Protein AF-A0AAE1DDC5-F1 (afdb_monomer_lite)

Foldseek 3Di:
DPAAAEDADEDAEDAEDEDEDAEYAEYHYEYAEYAEYEYEYEDYAEYEDHYAEYAEYEYAYADYAEYDEEYAEYAEYHYHYAEYAEYHDEYADYAYYEYEYAEYAEEDAEYAEYAEDAYEYEEYEEYDHHYAYYEEYHDEYEDYAEYDDAYEDYAEYDDEYEEYAEYDHHYEDYAEYDAEYEDYEEYDDAYEDYEEYDHAYEEYAEYDHAYEDYEEYADAYEEYAEYADAYEDYEEYADHYEYYEEYDDHYAEYEYYDDHYAYYNYYHDDYNYYNYYHDDYPDDPDDDD

Sequence (289 aa):
MLDLHTIYLRMSVLHTLYLTMLDLHTIYLRMSVLHTLYLTMLDLHTIYLRMSVLHTLYLTMLDLHTIYLRMSVLHTLYLTILDLHTLYLTMLLLHTLYLTMLDLDTLYLSMLDLHTLNLMLLDLHTIYLTMLELHTLYLTMLDLDTLYLTMLDLHTLYLAMLDLHTLYLTMLDLHTLYLTMLELHTLYLTMLELHTLYLTMLDLHTLYLTMLELHTLYLTMLDLHTLYLTMLDLHTLYLTMLDLHTLYLTMLDLHTLYLTMLDLHTLYLTMLDLHTLYLTMPDIHTPYA

Radius of gyration: 23.1 Å; chains: 1; bounding box: 55×42×69 Å

pLDDT: mean 94.12, std 10.1, range [33.41, 98.81]

Structure (mmCIF, N/CA/C/O backbone):
data_AF-A0AAE1DDC5-F1
#
_entry.id   AF-A0AAE1DDC5-F1
#
loop_
_atom_site.group_PDB
_atom_site.id
_atom_site.type_symbol
_atom_site.label_atom_id
_atom_site.label_alt_id
_atom_site.label_comp_id
_atom_site.label_asym_id
_atom_site.label_entity_id
_atom_site.label_seq_id
_atom_site.pdbx_PDB_ins_code
_atom_site.Cartn_x
_atom_site.Cartn_y
_atom_site.Cartn_z
_atom_site.occupancy
_atom_site.B_iso_or_equiv
_atom_site.auth_seq_id
_atom_site.auth_comp_id
_atom_site.auth_asym_id
_atom_site.auth_atom_id
_atom_site.pdbx_PDB_model_num
ATOM 1 N N . MET A 1 1 ? 11.265 26.262 -34.797 1.00 47.19 1 MET A N 1
ATOM 2 C CA . MET A 1 1 ? 11.670 25.071 -34.031 1.00 47.19 1 MET A CA 1
ATOM 3 C C . MET A 1 1 ? 11.215 23.867 -34.818 1.00 47.19 1 MET A C 1
ATOM 5 O O . MET A 1 1 ? 10.160 23.937 -35.432 1.00 47.19 1 MET A O 1
ATOM 9 N N . LEU A 1 2 ? 12.057 22.846 -34.941 1.00 44.16 2 LEU A N 1
ATOM 10 C CA . LEU A 1 2 ? 11.664 21.612 -35.610 1.00 44.16 2 LEU A CA 1
ATOM 11 C C . LEU A 1 2 ? 10.936 20.794 -34.542 1.00 44.16 2 LEU A C 1
ATOM 13 O O . LEU A 1 2 ? 11.593 20.143 -33.737 1.00 44.16 2 LEU A O 1
ATOM 17 N N . ASP A 1 3 ? 9.611 20.934 -34.476 1.00 56.16 3 ASP A N 1
ATOM 18 C CA . ASP A 1 3 ? 8.774 20.184 -33.539 1.00 56.16 3 ASP A CA 1
ATOM 19 C C . ASP A 1 3 ? 8.854 18.713 -33.938 1.00 56.16 3 ASP A C 1
ATOM 21 O O . ASP A 1 3 ? 8.180 18.246 -34.864 1.00 56.16 3 ASP A O 1
ATOM 25 N N . LEU A 1 4 ? 9.764 17.976 -33.302 1.00 61.62 4 LEU A N 1
ATOM 26 C CA . LEU A 1 4 ? 9.800 16.538 -33.464 1.00 61.62 4 LEU A CA 1
ATOM 27 C C . LEU A 1 4 ? 8.532 16.021 -32.790 1.00 61.62 4 LEU A C 1
ATOM 29 O O . LEU A 1 4 ? 8.402 16.063 -31.575 1.00 61.62 4 LEU A O 1
ATOM 33 N N . HIS A 1 5 ? 7.560 15.600 -33.590 1.00 82.69 5 HIS A N 1
ATOM 34 C CA . HIS A 1 5 ? 6.264 15.209 -33.049 1.00 82.69 5 HIS A CA 1
ATOM 35 C C . HIS A 1 5 ? 6.327 13.821 -32.398 1.00 82.69 5 HIS A C 1
ATOM 37 O O . HIS A 1 5 ? 5.658 13.545 -31.409 1.00 82.69 5 HIS A O 1
ATOM 43 N N . THR A 1 6 ? 7.153 12.909 -32.912 1.00 90.06 6 THR A N 1
ATOM 44 C CA . THR A 1 6 ? 7.164 11.526 -32.422 1.00 90.06 6 THR A CA 1
ATOM 45 C C . THR A 1 6 ? 8.528 10.873 -32.585 1.00 90.06 6 THR A C 1
ATOM 47 O O . THR A 1 6 ? 9.133 10.939 -33.655 1.00 90.06 6 THR A O 1
ATOM 50 N N . ILE A 1 7 ? 8.974 10.166 -31.547 1.00 91.44 7 ILE A N 1
ATOM 51 C CA . ILE A 1 7 ? 10.058 9.188 -31.626 1.00 91.44 7 ILE A CA 1
ATOM 52 C C . ILE A 1 7 ? 9.426 7.801 -31.683 1.00 91.44 7 ILE A C 1
ATOM 54 O O . ILE A 1 7 ? 8.802 7.355 -30.724 1.00 91.44 7 ILE A O 1
ATOM 58 N N . TYR A 1 8 ? 9.614 7.108 -32.804 1.00 92.88 8 TYR A N 1
ATOM 59 C CA . TYR A 1 8 ? 9.242 5.705 -32.958 1.00 92.88 8 TYR A CA 1
ATOM 60 C C . TYR A 1 8 ? 10.505 4.867 -33.143 1.00 92.88 8 TYR A C 1
ATOM 62 O O . TYR A 1 8 ? 11.180 4.982 -34.168 1.00 92.88 8 TYR A O 1
ATOM 70 N N . LEU A 1 9 ? 10.816 4.001 -32.177 1.00 92.44 9 LEU A N 1
ATOM 71 C CA . LEU A 1 9 ? 11.934 3.066 -32.284 1.00 92.44 9 LEU A CA 1
ATOM 72 C C . LEU A 1 9 ? 11.445 1.627 -32.161 1.00 92.44 9 LEU A C 1
ATOM 74 O O . LEU A 1 9 ? 10.816 1.238 -31.173 1.00 92.44 9 LEU A O 1
ATOM 78 N N . ARG A 1 10 ? 11.793 0.818 -33.163 1.00 94.19 10 ARG A N 1
ATOM 79 C CA . ARG A 1 10 ? 11.535 -0.619 -33.169 1.00 94.19 10 ARG A CA 1
ATOM 80 C C . ARG A 1 10 ? 12.772 -1.383 -33.613 1.00 94.19 10 ARG A C 1
ATOM 82 O O . ARG A 1 10 ? 13.077 -1.427 -34.799 1.00 94.19 10 ARG A O 1
ATOM 89 N N . MET A 1 11 ? 13.460 -2.002 -32.663 1.00 90.88 11 MET A N 1
ATOM 90 C CA . MET A 1 11 ? 14.677 -2.793 -32.884 1.00 90.88 11 MET A CA 1
ATOM 91 C C . MET A 1 11 ? 14.652 -4.024 -31.967 1.00 90.88 11 MET A C 1
ATOM 93 O O . MET A 1 11 ? 13.833 -4.103 -31.059 1.00 90.88 11 MET A O 1
ATOM 97 N N . SER A 1 12 ? 15.516 -5.017 -32.182 1.00 92.56 12 SER A N 1
ATOM 98 C CA . SER A 1 12 ? 15.557 -6.199 -31.308 1.00 92.56 12 SER A CA 1
ATOM 99 C C . SER A 1 12 ? 16.209 -5.877 -29.964 1.00 92.56 12 SER A C 1
ATOM 101 O O . SER A 1 12 ? 15.590 -6.061 -28.916 1.00 92.56 12 SER A O 1
ATOM 103 N N . VAL A 1 13 ? 17.443 -5.386 -29.997 1.00 92.44 13 VAL A N 1
ATOM 104 C CA . VAL A 1 13 ? 18.286 -5.181 -28.822 1.00 92.44 13 VAL A CA 1
ATOM 105 C C . VAL A 1 13 ? 18.921 -3.805 -28.906 1.00 92.44 13 VAL A C 1
ATOM 107 O O . VAL A 1 13 ? 19.410 -3.399 -29.960 1.00 92.44 13 VAL A O 1
ATOM 110 N N . LEU A 1 14 ? 18.940 -3.105 -27.781 1.00 93.38 14 LEU A N 1
ATOM 111 C CA . LEU A 1 14 ? 19.742 -1.909 -27.588 1.00 93.38 14 LEU A CA 1
ATOM 112 C C . LEU A 1 14 ? 20.344 -1.978 -26.194 1.00 93.38 14 LEU A C 1
ATOM 114 O O . LEU A 1 14 ? 19.675 -2.377 -25.248 1.00 93.38 14 LEU A O 1
ATOM 118 N N . HIS A 1 15 ? 21.613 -1.614 -26.053 1.00 93.69 15 HIS A N 1
ATOM 119 C CA . HIS A 1 15 ? 22.194 -1.584 -24.720 1.00 93.69 15 HIS A CA 1
ATOM 120 C C . HIS A 1 15 ? 21.618 -0.404 -23.940 1.00 93.69 15 HIS A C 1
ATOM 122 O O . HIS A 1 15 ? 20.989 -0.602 -22.905 1.00 93.69 15 HIS A O 1
ATOM 128 N N . THR A 1 16 ? 21.781 0.809 -24.457 1.00 95.56 16 THR A N 1
ATOM 129 C CA . THR A 1 16 ? 21.406 2.013 -23.724 1.00 95.56 16 THR A CA 1
ATOM 130 C C . THR A 1 16 ? 20.788 3.044 -24.650 1.00 95.56 16 THR A C 1
ATOM 132 O O . THR A 1 16 ? 21.249 3.223 -25.777 1.00 95.56 16 THR A O 1
ATOM 135 N N . LEU A 1 17 ? 19.762 3.732 -24.156 1.00 94.81 17 LEU A N 1
ATOM 136 C CA . LEU A 1 17 ? 19.158 4.892 -24.796 1.00 94.81 17 LEU A CA 1
ATOM 137 C C . LEU A 1 17 ? 19.126 6.053 -23.800 1.00 94.81 17 LEU A C 1
ATOM 139 O O . LEU A 1 17 ? 18.535 5.934 -22.730 1.00 94.81 17 LEU A O 1
ATOM 143 N N . TYR A 1 18 ? 19.752 7.162 -24.181 1.00 94.62 18 TYR A N 1
ATOM 144 C CA . TYR A 1 18 ? 19.648 8.446 -23.496 1.00 94.62 18 TYR A CA 1
ATOM 145 C C . TYR A 1 18 ? 18.923 9.411 -24.425 1.00 94.62 18 TYR A C 1
ATOM 147 O O . TYR A 1 18 ? 19.357 9.588 -25.566 1.00 94.62 18 TYR A O 1
ATOM 155 N N . LEU A 1 19 ? 17.842 10.030 -23.956 1.00 91.06 19 LEU A N 1
ATOM 156 C CA . LEU A 1 19 ? 17.192 11.127 -24.666 1.00 91.06 19 LEU A CA 1
ATOM 157 C C . LEU A 1 19 ? 17.004 12.305 -23.720 1.00 91.06 19 LEU A C 1
ATOM 159 O O . LEU A 1 19 ? 16.448 12.168 -22.632 1.00 91.06 19 LEU A O 1
ATOM 163 N N . THR A 1 20 ? 17.466 13.461 -24.180 1.00 90.75 20 THR A N 1
ATOM 164 C CA . THR A 1 20 ? 17.303 14.743 -23.505 1.00 90.75 20 THR A CA 1
ATOM 165 C C . THR A 1 20 ? 16.765 15.735 -24.526 1.00 90.75 20 THR A C 1
ATOM 167 O O . THR A 1 20 ? 17.483 16.089 -25.465 1.00 90.75 20 THR A O 1
ATOM 170 N N . MET A 1 21 ? 15.512 16.154 -24.398 1.00 83.38 21 MET A N 1
ATOM 171 C CA . MET A 1 21 ? 14.903 17.135 -25.301 1.00 83.38 21 MET A CA 1
ATOM 172 C C . MET A 1 21 ? 14.027 18.094 -24.500 1.00 83.38 21 MET A C 1
ATOM 174 O O . MET A 1 21 ? 13.665 17.800 -23.367 1.00 83.38 21 MET A O 1
ATOM 178 N N . LEU A 1 22 ? 13.701 19.242 -25.091 1.00 84.62 22 LEU A N 1
ATOM 179 C CA . LEU A 1 22 ? 12.792 20.204 -24.474 1.00 84.62 22 LEU A CA 1
ATOM 180 C C . LEU A 1 22 ? 11.358 19.659 -24.527 1.00 84.62 22 LEU A C 1
ATOM 182 O O . LEU A 1 22 ? 10.817 19.265 -23.499 1.00 84.62 22 LEU A O 1
ATOM 186 N N . ASP A 1 23 ? 10.844 19.514 -25.751 1.00 84.31 23 ASP A N 1
ATOM 187 C CA . ASP A 1 23 ? 9.458 19.149 -26.024 1.00 84.31 23 ASP A CA 1
ATOM 188 C C . ASP A 1 23 ? 9.405 18.008 -27.044 1.00 84.31 23 ASP A C 1
ATOM 190 O O . ASP A 1 23 ? 10.194 17.948 -27.999 1.00 84.31 23 ASP A O 1
ATOM 194 N N . LEU A 1 24 ? 8.455 17.098 -26.858 1.00 85.88 24 LEU A N 1
ATOM 195 C CA . LEU A 1 24 ? 8.132 16.024 -27.794 1.00 85.88 24 LEU A CA 1
ATOM 196 C C . LEU A 1 24 ? 6.683 15.615 -27.559 1.00 85.88 24 LEU A C 1
ATOM 198 O O . LEU A 1 24 ? 6.256 15.529 -26.424 1.00 85.88 24 LEU A O 1
ATOM 202 N N . HIS A 1 25 ? 5.908 15.296 -28.593 1.00 89.88 25 HIS A N 1
ATOM 203 C CA . HIS A 1 25 ? 4.538 14.847 -28.331 1.00 89.88 25 HIS A CA 1
ATOM 204 C C . HIS A 1 25 ? 4.491 13.370 -27.908 1.00 89.88 25 HIS A C 1
ATOM 206 O O . HIS A 1 25 ? 3.773 13.003 -26.982 1.00 89.88 25 HIS A O 1
ATOM 212 N N . THR A 1 26 ? 5.264 12.480 -28.537 1.00 94.00 26 THR A N 1
ATOM 213 C CA . THR A 1 26 ? 5.165 11.043 -28.222 1.00 94.00 26 THR A CA 1
ATOM 214 C C . THR A 1 26 ? 6.488 10.292 -28.320 1.00 94.00 26 THR A C 1
ATOM 216 O O . THR A 1 26 ? 7.238 10.439 -29.287 1.00 94.00 26 THR A O 1
ATOM 219 N N . ILE A 1 27 ? 6.725 9.393 -27.364 1.00 95.00 27 ILE A N 1
ATOM 220 C CA . ILE A 1 27 ? 7.749 8.347 -27.427 1.00 95.00 27 ILE A CA 1
ATOM 221 C C . ILE A 1 27 ? 7.057 6.990 -27.520 1.00 95.00 27 ILE A C 1
ATOM 223 O O . ILE A 1 27 ? 6.351 6.573 -26.606 1.00 95.00 27 ILE A O 1
ATOM 227 N N . TYR A 1 28 ? 7.314 6.264 -28.604 1.00 96.44 28 TYR A N 1
ATOM 228 C CA . TYR A 1 28 ? 6.931 4.868 -28.766 1.00 96.44 28 TYR A CA 1
ATOM 229 C C . TYR A 1 28 ? 8.186 4.017 -28.941 1.00 96.44 28 TYR A C 1
ATOM 231 O O . TYR A 1 28 ? 8.844 4.071 -29.985 1.00 96.44 28 TYR A O 1
ATOM 239 N N . LEU A 1 29 ? 8.505 3.187 -27.947 1.00 95.44 29 LEU A N 1
ATOM 240 C CA . LEU A 1 29 ? 9.604 2.230 -28.046 1.00 95.44 29 LEU A CA 1
ATOM 241 C C . LEU A 1 29 ? 9.063 0.803 -27.951 1.00 95.44 29 LEU A C 1
ATOM 243 O O . LEU A 1 29 ? 8.381 0.431 -26.991 1.00 95.44 29 LEU A O 1
ATOM 247 N N . ARG A 1 30 ? 9.420 -0.024 -28.936 1.00 96.31 30 ARG A N 1
ATOM 248 C CA . ARG A 1 30 ? 9.118 -1.456 -28.938 1.00 96.31 30 ARG A CA 1
ATOM 249 C C . ARG A 1 30 ? 10.355 -2.276 -29.269 1.00 96.31 30 ARG A C 1
ATOM 251 O O . ARG A 1 30 ? 10.764 -2.331 -30.426 1.00 96.31 30 ARG A O 1
ATOM 258 N N . MET A 1 31 ? 10.902 -2.968 -28.277 1.00 93.00 31 MET A N 1
ATOM 259 C CA . MET A 1 31 ? 12.121 -3.772 -28.421 1.00 93.00 31 MET A CA 1
ATOM 260 C C . MET A 1 31 ? 11.977 -5.107 -27.691 1.00 93.00 31 MET A C 1
ATOM 262 O O . MET A 1 31 ? 10.996 -5.328 -26.993 1.00 93.00 31 MET A O 1
ATOM 266 N N . SER A 1 32 ? 12.918 -6.033 -27.867 1.00 94.75 32 SER A N 1
ATOM 267 C CA . SER A 1 32 ? 12.947 -7.249 -27.039 1.00 94.75 32 SER A CA 1
ATOM 268 C C . SER A 1 32 ? 13.714 -7.002 -25.743 1.00 94.75 32 SER A C 1
ATOM 270 O O . SER A 1 32 ? 13.193 -7.264 -24.661 1.00 94.75 32 SER A O 1
ATOM 272 N N . VAL A 1 33 ? 14.910 -6.420 -25.854 1.00 94.69 33 VAL A N 1
ATOM 273 C CA . VAL A 1 33 ? 15.814 -6.177 -24.730 1.00 94.69 33 VAL A CA 1
ATOM 274 C C . VAL A 1 33 ? 16.351 -4.756 -24.808 1.00 94.69 33 VAL A C 1
ATOM 276 O O . VAL A 1 33 ? 16.878 -4.336 -25.842 1.00 94.69 3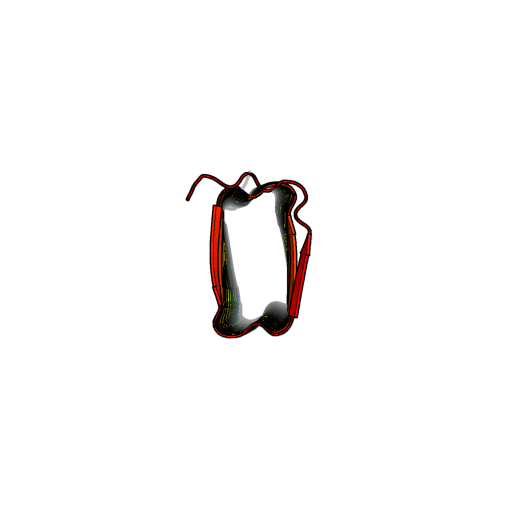3 VAL A O 1
ATOM 279 N N . LEU A 1 34 ? 16.247 -4.043 -23.694 1.00 94.88 34 LEU A N 1
ATOM 280 C CA . LEU A 1 34 ? 16.949 -2.794 -23.443 1.00 94.88 34 LEU A CA 1
ATOM 281 C C . LEU A 1 34 ? 17.645 -2.920 -22.089 1.00 94.88 34 LEU A C 1
ATOM 283 O O . LEU A 1 34 ? 17.021 -3.353 -21.132 1.00 94.88 34 LEU A O 1
ATOM 287 N N . HIS A 1 35 ? 18.932 -2.603 -21.971 1.00 93.62 35 HIS A N 1
ATOM 288 C CA . HIS A 1 35 ? 19.532 -2.625 -20.635 1.00 93.62 35 HIS A CA 1
ATOM 289 C C . HIS A 1 35 ? 19.102 -1.373 -19.875 1.00 93.62 35 HIS A C 1
ATOM 291 O O . HIS A 1 35 ? 18.487 -1.480 -18.819 1.00 93.62 35 HIS A O 1
ATOM 297 N N . THR A 1 36 ? 19.327 -0.190 -20.445 1.00 97.44 36 THR A N 1
ATOM 298 C CA . THR A 1 36 ? 19.048 1.054 -19.727 1.00 97.44 36 THR A CA 1
ATOM 299 C C . THR A 1 36 ? 18.376 2.105 -20.595 1.00 97.44 36 THR A C 1
ATOM 301 O O . THR A 1 36 ? 18.772 2.335 -21.739 1.00 97.44 36 THR A O 1
ATOM 304 N N . LEU A 1 37 ? 17.373 2.766 -20.026 1.00 96.94 37 LEU A N 1
ATOM 305 C CA . LEU A 1 37 ? 16.689 3.905 -20.617 1.00 96.94 37 LEU A CA 1
ATOM 306 C C . LEU A 1 37 ? 16.717 5.082 -19.644 1.00 96.94 37 LEU A C 1
ATOM 308 O O . LEU A 1 37 ? 16.239 4.962 -18.519 1.00 96.94 37 LEU A O 1
ATOM 312 N N . TYR A 1 38 ? 17.240 6.208 -20.113 1.00 97.31 38 TYR A N 1
ATOM 313 C CA . TYR A 1 38 ? 17.177 7.491 -19.425 1.00 97.31 38 TYR A CA 1
ATOM 314 C C . TYR A 1 38 ? 16.452 8.492 -20.317 1.00 97.31 38 TYR A C 1
ATOM 316 O O . TYR A 1 38 ? 16.897 8.741 -21.443 1.00 97.31 38 TYR A O 1
ATOM 324 N N . LEU A 1 39 ? 15.362 9.069 -19.815 1.00 94.88 39 LEU A N 1
ATOM 325 C CA . LEU A 1 39 ? 14.669 10.177 -20.467 1.00 94.88 39 LEU A CA 1
ATOM 326 C C . LEU A 1 39 ? 14.623 11.369 -19.516 1.00 94.88 39 LEU A C 1
ATOM 328 O O . LEU A 1 39 ? 14.161 11.234 -18.382 1.00 94.88 39 LEU A O 1
ATOM 332 N N . THR A 1 40 ? 15.076 12.525 -19.994 1.00 94.81 40 THR A N 1
ATOM 333 C CA . THR A 1 40 ? 14.924 13.792 -19.275 1.00 94.81 40 THR A CA 1
ATOM 334 C C . THR A 1 40 ? 14.299 14.831 -20.199 1.00 94.81 40 THR A C 1
ATOM 336 O O . THR A 1 40 ? 14.918 15.200 -21.201 1.00 94.81 40 THR A O 1
ATOM 339 N N . MET A 1 41 ? 13.087 15.295 -19.902 1.00 89.75 41 MET A N 1
ATOM 340 C CA . MET A 1 41 ? 12.372 16.235 -20.773 1.00 89.75 41 MET A CA 1
ATOM 341 C C . MET A 1 41 ? 11.577 17.259 -19.965 1.00 89.75 41 MET A C 1
ATOM 343 O O . MET A 1 41 ? 11.288 17.025 -18.794 1.00 89.75 41 MET A O 1
ATOM 347 N N . LEU A 1 42 ? 11.223 18.381 -20.595 1.00 90.44 42 LEU A N 1
ATOM 348 C CA . LEU A 1 42 ? 10.356 19.382 -19.978 1.00 90.44 42 LEU A CA 1
ATOM 349 C C . LEU A 1 42 ? 8.884 19.025 -20.203 1.00 90.44 42 LEU A C 1
ATOM 351 O O . LEU A 1 42 ? 8.169 18.845 -19.227 1.00 90.44 42 LEU A O 1
ATOM 355 N N . ASP A 1 43 ? 8.473 18.840 -21.456 1.00 90.44 43 ASP A N 1
ATOM 356 C CA . ASP A 1 43 ? 7.091 18.504 -21.815 1.00 90.44 43 ASP A CA 1
ATOM 357 C C . ASP A 1 43 ? 7.054 17.267 -22.725 1.00 90.44 43 ASP A C 1
ATOM 359 O O . ASP A 1 43 ? 7.796 17.150 -23.715 1.00 90.44 43 ASP A O 1
ATOM 363 N N . LEU A 1 44 ? 6.195 16.311 -22.372 1.00 89.88 44 LEU A N 1
ATOM 364 C CA . LEU A 1 44 ? 5.869 15.176 -23.216 1.00 89.88 44 LEU A CA 1
ATOM 365 C C . LEU A 1 44 ? 4.409 14.781 -23.065 1.00 89.88 44 LEU A C 1
ATOM 367 O O . LEU A 1 44 ? 3.932 14.552 -21.970 1.00 89.88 44 LEU A O 1
ATOM 371 N N . HIS A 1 45 ? 3.690 14.556 -24.160 1.00 92.12 45 HIS A N 1
ATOM 372 C CA . HIS A 1 45 ? 2.307 14.099 -24.013 1.00 92.12 45 HIS A CA 1
ATOM 373 C C . HIS A 1 45 ? 2.223 12.604 -23.671 1.00 92.12 45 HIS A C 1
ATOM 375 O O . HIS A 1 45 ? 1.438 12.191 -22.821 1.00 92.12 45 HIS A O 1
ATOM 381 N N . THR A 1 46 ? 3.005 11.737 -24.322 1.00 96.31 46 THR A N 1
ATOM 382 C CA . THR A 1 46 ? 2.850 10.288 -24.102 1.00 96.31 46 THR A CA 1
ATOM 383 C C . THR A 1 46 ? 4.145 9.496 -24.205 1.00 96.31 46 THR A C 1
ATOM 385 O O . THR A 1 46 ? 4.899 9.615 -25.173 1.00 96.31 46 THR A O 1
ATOM 388 N N . ILE A 1 47 ? 4.336 8.579 -23.255 1.00 96.94 47 ILE A N 1
ATOM 389 C CA . ILE A 1 47 ? 5.314 7.491 -23.323 1.00 96.94 47 ILE A CA 1
ATOM 390 C C . ILE A 1 47 ? 4.577 6.160 -23.466 1.00 96.94 47 ILE A C 1
ATOM 392 O O . ILE A 1 47 ? 3.784 5.778 -22.611 1.00 96.94 47 ILE A O 1
ATOM 396 N N . TYR A 1 48 ? 4.906 5.401 -24.507 1.00 97.94 48 TYR A N 1
ATOM 397 C CA . TYR A 1 48 ? 4.515 4.003 -24.655 1.00 97.94 48 TYR A CA 1
ATOM 398 C C . TYR A 1 48 ? 5.759 3.128 -24.791 1.00 97.94 48 TYR A C 1
ATOM 400 O O . TYR A 1 48 ? 6.447 3.161 -25.819 1.00 97.94 48 TYR A O 1
ATOM 408 N N . LEU A 1 49 ? 6.033 2.305 -23.777 1.00 97.25 49 LEU A N 1
ATOM 409 C CA . LEU A 1 49 ? 7.140 1.354 -23.799 1.00 97.25 49 LEU A CA 1
ATOM 410 C C . LEU A 1 49 ? 6.620 -0.079 -23.725 1.00 97.25 49 LEU A C 1
ATOM 412 O O . LEU A 1 49 ? 5.960 -0.477 -22.763 1.00 97.25 49 LEU A O 1
ATOM 416 N N . ARG A 1 50 ? 6.988 -0.882 -24.727 1.00 97.38 50 ARG A N 1
ATOM 417 C CA . ARG A 1 50 ? 6.712 -2.319 -24.742 1.00 97.38 50 ARG A CA 1
ATOM 418 C C . ARG A 1 50 ? 7.973 -3.122 -25.031 1.00 97.38 50 ARG A C 1
ATOM 420 O O . ARG A 1 50 ? 8.432 -3.150 -26.173 1.00 97.38 50 ARG A O 1
ATOM 427 N N . MET A 1 51 ? 8.477 -3.825 -24.024 1.00 93.75 51 MET A N 1
ATOM 428 C CA . MET A 1 51 ? 9.686 -4.654 -24.104 1.00 93.75 51 MET A CA 1
ATOM 429 C C . MET A 1 51 ? 9.458 -6.026 -23.474 1.00 93.75 51 MET A C 1
ATOM 431 O O . MET A 1 51 ? 8.479 -6.231 -22.766 1.00 93.75 51 MET A O 1
ATOM 435 N N . SER A 1 52 ? 10.347 -6.988 -23.714 1.00 95.50 52 SER A N 1
ATOM 436 C CA . SER A 1 52 ? 10.377 -8.205 -22.892 1.00 95.50 52 SER A CA 1
ATOM 437 C C . SER A 1 52 ? 11.189 -7.952 -21.627 1.00 95.50 52 SER A C 1
ATOM 439 O O . SER A 1 52 ? 10.694 -8.192 -20.530 1.00 95.50 52 SER A O 1
ATOM 441 N N . VAL A 1 53 ? 12.402 -7.418 -21.779 1.00 96.06 53 VAL A N 1
ATOM 442 C CA . VAL A 1 53 ? 13.325 -7.166 -20.669 1.00 96.06 53 VAL A CA 1
ATOM 443 C C . VAL A 1 53 ? 13.823 -5.729 -20.720 1.00 96.06 53 VAL A C 1
ATOM 445 O O . VAL A 1 53 ? 14.323 -5.275 -21.753 1.00 96.06 53 VAL A O 1
ATOM 448 N N . LEU A 1 54 ? 13.722 -5.045 -19.585 1.00 96.19 54 LEU A N 1
ATOM 449 C CA . LEU A 1 54 ? 14.413 -3.796 -19.307 1.00 96.19 54 LEU A CA 1
ATOM 450 C C . LEU A 1 54 ? 15.186 -3.954 -17.995 1.00 96.19 54 LEU A C 1
ATOM 452 O O . LEU A 1 54 ? 14.623 -4.441 -17.027 1.00 96.19 54 LEU A O 1
ATOM 456 N N . HIS A 1 55 ? 16.471 -3.607 -17.925 1.00 94.94 55 HIS A N 1
ATOM 457 C CA . HIS A 1 55 ? 17.139 -3.645 -16.619 1.00 94.94 55 HIS A CA 1
ATOM 458 C C . HIS A 1 55 ? 16.746 -2.408 -15.813 1.00 94.94 55 HIS A C 1
ATOM 460 O O . HIS A 1 55 ? 16.181 -2.534 -14.731 1.00 94.94 55 HIS A O 1
ATOM 466 N N . THR A 1 56 ? 16.960 -1.212 -16.360 1.00 98.06 56 THR A N 1
ATOM 467 C CA . THR A 1 56 ? 16.682 0.019 -15.619 1.00 98.06 56 THR A CA 1
ATOM 468 C C . THR A 1 56 ? 16.031 1.097 -16.473 1.00 98.06 56 THR A C 1
ATOM 470 O O . THR A 1 56 ? 16.447 1.350 -17.606 1.00 98.06 56 THR A O 1
ATOM 473 N N . LEU A 1 57 ? 15.030 1.757 -15.894 1.00 97.88 57 LEU A N 1
ATOM 474 C CA . LEU A 1 57 ? 14.354 2.922 -16.446 1.00 97.88 57 LEU A CA 1
ATOM 475 C C . LEU A 1 57 ? 14.439 4.087 -15.463 1.00 97.88 57 LEU A C 1
ATOM 477 O O . LEU A 1 57 ? 14.001 3.961 -14.322 1.00 97.88 57 LEU A O 1
ATOM 481 N N . TYR A 1 58 ? 14.956 5.212 -15.940 1.00 98.31 58 TYR A N 1
ATOM 482 C CA . TYR A 1 58 ? 14.923 6.495 -15.252 1.00 98.31 58 TYR A CA 1
ATOM 483 C C . TYR A 1 58 ? 14.168 7.505 -16.113 1.00 98.31 58 TYR A C 1
ATOM 485 O O . TYR A 1 58 ? 14.573 7.760 -17.252 1.00 98.31 58 TYR A O 1
ATOM 493 N N . LEU A 1 59 ? 13.099 8.087 -15.570 1.00 97.00 59 LEU A N 1
ATOM 494 C CA . LEU A 1 59 ? 12.405 9.222 -16.176 1.00 97.00 59 LEU A CA 1
ATOM 495 C C . LEU A 1 59 ? 12.451 10.413 -15.227 1.00 97.00 59 LEU A C 1
ATOM 497 O O . LEU A 1 59 ? 12.041 10.293 -14.073 1.00 97.00 59 LEU A O 1
ATOM 501 N N . THR A 1 60 ? 12.897 11.556 -15.738 1.00 97.06 60 THR A N 1
ATOM 502 C CA . THR A 1 60 ? 12.784 12.841 -15.048 1.00 97.06 60 THR A CA 1
ATOM 503 C C . THR A 1 60 ? 12.032 13.819 -15.945 1.00 97.06 60 THR A C 1
ATOM 505 O O . THR A 1 60 ? 12.538 14.169 -17.014 1.00 97.06 60 THR A O 1
ATOM 508 N N . MET A 1 61 ? 10.835 14.235 -15.548 1.00 93.50 61 MET A N 1
ATOM 509 C CA . MET A 1 61 ? 9.941 15.033 -16.396 1.00 93.50 61 MET A CA 1
ATOM 510 C C . MET A 1 61 ? 9.358 16.201 -15.601 1.00 93.50 61 MET A C 1
ATOM 512 O O . MET A 1 61 ? 9.199 16.081 -14.388 1.00 93.50 61 MET A O 1
ATOM 516 N N . LEU A 1 62 ? 9.049 17.318 -16.260 1.00 94.19 62 LEU A N 1
ATOM 517 C CA . LEU A 1 62 ? 8.233 18.359 -15.634 1.00 94.19 62 LEU A CA 1
ATOM 518 C C . LEU A 1 62 ? 6.757 18.031 -15.867 1.00 94.19 62 LEU A C 1
ATOM 520 O O . LEU A 1 62 ? 6.094 17.633 -14.922 1.00 94.19 62 LEU A O 1
ATOM 524 N N . ASP A 1 63 ? 6.294 18.050 -17.112 1.00 94.25 63 ASP A N 1
ATOM 525 C CA . ASP A 1 63 ? 4.911 17.711 -17.460 1.00 94.25 63 ASP A CA 1
ATOM 526 C C . ASP A 1 63 ? 4.871 16.440 -18.319 1.00 94.25 63 ASP A C 1
ATOM 528 O O . ASP A 1 63 ? 5.649 16.277 -19.274 1.00 94.25 63 ASP A O 1
ATOM 532 N N . LEU A 1 64 ? 3.989 15.508 -17.956 1.00 93.81 64 LEU A N 1
ATOM 533 C CA . LEU A 1 64 ? 3.674 14.350 -18.770 1.00 93.81 64 LEU A CA 1
ATOM 534 C C . LEU A 1 64 ? 2.202 13.968 -18.674 1.00 93.81 64 LEU A C 1
ATOM 536 O O . LEU A 1 64 ? 1.701 13.638 -17.613 1.00 93.81 64 LEU A O 1
ATOM 540 N N . HIS A 1 65 ? 1.496 13.863 -19.797 1.00 94.50 65 HIS A N 1
ATOM 541 C CA . HIS A 1 65 ? 0.092 13.449 -19.717 1.00 94.50 65 HIS A CA 1
ATOM 542 C C . HIS A 1 65 ? -0.067 11.944 -19.426 1.00 94.50 65 HIS A C 1
ATOM 544 O O . HIS A 1 65 ? -0.832 11.540 -18.546 1.00 94.50 65 HIS A O 1
ATOM 550 N N . THR A 1 66 ? 0.651 11.068 -20.138 1.00 97.88 66 THR A N 1
ATOM 551 C CA . THR A 1 66 ? 0.462 9.622 -19.936 1.00 97.88 66 THR A CA 1
ATOM 552 C C . THR A 1 66 ? 1.717 8.781 -20.105 1.00 97.88 66 THR A C 1
ATOM 554 O O . THR A 1 66 ? 2.468 8.911 -21.076 1.00 97.88 66 THR A O 1
ATOM 557 N N . ILE A 1 67 ? 1.869 7.796 -19.220 1.00 98.25 67 ILE A N 1
ATOM 558 C CA . ILE A 1 67 ? 2.818 6.693 -19.360 1.00 98.25 67 ILE A CA 1
ATOM 559 C C . ILE A 1 67 ? 2.069 5.360 -19.464 1.00 98.25 67 ILE A C 1
ATOM 561 O O . ILE A 1 67 ? 1.275 5.004 -18.596 1.00 98.25 67 ILE A O 1
ATOM 565 N N . TYR A 1 68 ? 2.434 4.564 -20.469 1.00 98.50 68 TYR A N 1
ATOM 566 C CA . TYR A 1 68 ? 2.089 3.150 -20.589 1.00 98.50 68 TYR A CA 1
ATOM 567 C C . TYR A 1 68 ? 3.358 2.294 -20.637 1.00 98.50 68 TYR A C 1
ATOM 569 O O . TYR A 1 68 ? 4.091 2.307 -21.633 1.00 98.50 68 TYR A O 1
ATOM 577 N N . LEU A 1 69 ? 3.597 1.501 -19.590 1.00 98.06 69 LEU A N 1
ATOM 578 C CA . LEU A 1 69 ? 4.701 0.544 -19.519 1.00 98.06 69 LEU A CA 1
ATOM 579 C C . LEU A 1 69 ? 4.168 -0.885 -19.502 1.00 98.06 69 LEU A C 1
ATOM 581 O O . LEU A 1 69 ? 3.424 -1.277 -18.605 1.00 98.06 69 LEU A O 1
ATOM 585 N N . ARG A 1 70 ? 4.599 -1.689 -20.477 1.00 98.12 70 ARG A N 1
ATOM 586 C CA . ARG A 1 70 ? 4.312 -3.124 -20.500 1.00 98.12 70 ARG A CA 1
ATOM 587 C C . ARG A 1 70 ? 5.565 -3.939 -20.771 1.00 98.12 70 ARG A C 1
ATOM 589 O O . ARG A 1 70 ? 6.026 -3.990 -21.915 1.00 98.12 70 ARG A O 1
ATOM 596 N N . MET A 1 71 ? 6.052 -4.636 -19.750 1.00 94.25 71 MET A N 1
ATOM 597 C CA . MET A 1 71 ? 7.260 -5.463 -19.815 1.00 94.25 71 MET A CA 1
ATOM 598 C C . MET A 1 71 ? 7.019 -6.850 -19.228 1.00 94.25 71 MET A C 1
ATOM 600 O O . MET A 1 71 ? 6.099 -7.047 -18.448 1.00 94.25 71 MET A O 1
ATOM 604 N N . SER A 1 72 ? 7.840 -7.836 -19.581 1.00 96.50 72 SER A N 1
ATOM 605 C CA . SER A 1 72 ? 7.863 -9.085 -18.811 1.00 96.50 72 SER A CA 1
ATOM 606 C C . SER A 1 72 ? 8.714 -8.906 -17.560 1.00 96.50 72 SER A C 1
ATOM 608 O O . SER A 1 72 ? 8.255 -9.207 -16.468 1.00 96.50 72 SER A O 1
ATOM 610 N N . VAL A 1 73 ? 9.922 -8.367 -17.711 1.00 97.31 73 VAL A N 1
ATOM 611 C CA . VAL A 1 73 ? 10.866 -8.184 -16.607 1.00 97.31 73 VAL A CA 1
ATOM 612 C C . VAL A 1 73 ? 11.392 -6.758 -16.616 1.00 97.31 73 VAL A C 1
ATOM 614 O O . VAL A 1 73 ? 11.886 -6.284 -17.644 1.00 97.31 73 VAL A O 1
ATOM 617 N N . LEU A 1 74 ? 11.318 -6.106 -15.461 1.00 97.31 74 LEU A N 1
ATOM 618 C CA . LEU A 1 74 ? 12.039 -4.878 -15.165 1.00 97.31 74 LEU A CA 1
ATOM 619 C C . LEU A 1 74 ? 12.821 -5.060 -13.863 1.00 97.31 74 LEU A C 1
ATOM 621 O O . LEU A 1 74 ? 12.264 -5.542 -12.890 1.00 97.31 74 LEU A O 1
ATOM 625 N N . HIS A 1 75 ? 14.108 -4.720 -13.811 1.00 96.38 75 HIS A N 1
ATOM 626 C CA . HIS A 1 75 ? 14.789 -4.745 -12.513 1.00 96.38 75 HIS A CA 1
ATOM 627 C C . HIS A 1 75 ? 14.411 -3.498 -11.715 1.00 96.38 75 HIS A C 1
ATOM 629 O O . HIS A 1 75 ? 13.875 -3.613 -10.619 1.00 96.38 75 HIS A O 1
ATOM 635 N N . THR A 1 76 ? 14.590 -2.308 -12.286 1.00 98.44 76 THR A N 1
ATOM 636 C CA . THR A 1 76 ? 14.379 -1.072 -11.531 1.00 98.44 76 THR A CA 1
ATOM 637 C C . THR A 1 76 ? 13.717 0.029 -12.343 1.00 98.44 76 THR A C 1
ATOM 639 O O . THR A 1 76 ? 14.118 0.316 -13.474 1.00 98.44 76 THR A O 1
ATOM 642 N N . LEU A 1 77 ? 12.738 0.685 -11.725 1.00 98.38 77 LEU A N 1
ATOM 643 C CA . LEU A 1 77 ? 12.036 1.844 -12.254 1.00 98.38 77 LEU A CA 1
ATOM 644 C C . LEU A 1 77 ? 12.133 3.021 -11.285 1.00 98.38 77 LEU A C 1
ATOM 646 O O . LEU A 1 77 ? 11.683 2.920 -10.146 1.00 98.38 77 LEU A O 1
ATOM 650 N N . TYR A 1 78 ? 12.668 4.135 -11.771 1.00 98.62 78 TYR A N 1
ATOM 651 C CA . TYR A 1 78 ? 12.669 5.420 -11.083 1.00 98.62 78 TYR A CA 1
ATOM 652 C C . TYR A 1 78 ? 11.931 6.451 -11.931 1.00 98.62 78 TYR A C 1
ATOM 654 O O . TYR A 1 78 ? 12.373 6.761 -13.042 1.00 98.62 78 TYR A O 1
ATOM 662 N N . LEU A 1 79 ? 10.833 6.991 -11.404 1.00 98.12 79 LEU A N 1
ATOM 663 C CA . LEU A 1 79 ? 10.122 8.116 -12.002 1.00 98.12 79 LEU A CA 1
ATOM 664 C C . LEU A 1 79 ? 10.154 9.306 -11.046 1.00 98.12 79 LEU A C 1
ATOM 666 O O . LEU A 1 79 ? 9.713 9.191 -9.904 1.00 98.12 79 LEU A O 1
ATOM 670 N N . THR A 1 80 ? 10.647 10.439 -11.536 1.00 98.25 80 THR A N 1
ATOM 671 C CA . THR A 1 80 ? 10.563 11.728 -10.850 1.00 98.25 80 THR A CA 1
ATOM 672 C C . THR A 1 80 ? 9.867 12.724 -11.779 1.00 98.25 80 THR A C 1
ATOM 674 O O . THR A 1 80 ? 10.489 13.212 -12.728 1.00 98.25 80 THR A O 1
ATOM 677 N N . ILE A 1 81 ? 8.576 12.973 -11.580 1.00 96.31 81 ILE A N 1
ATOM 678 C CA . ILE A 1 81 ? 7.761 13.802 -12.483 1.00 96.31 81 ILE A CA 1
ATOM 679 C C . ILE A 1 81 ? 7.055 14.868 -11.659 1.00 96.31 81 ILE A C 1
ATOM 681 O O . ILE A 1 81 ? 6.584 14.551 -10.577 1.00 96.31 81 ILE A O 1
ATOM 685 N N . LEU A 1 82 ? 7.023 16.120 -12.116 1.00 97.31 82 LEU A N 1
ATOM 686 C CA . LEU A 1 82 ? 6.257 17.141 -11.401 1.00 97.31 82 LEU A CA 1
ATOM 687 C C . LEU A 1 82 ? 4.768 16.813 -11.534 1.00 97.31 82 LEU A C 1
ATOM 689 O O . LEU A 1 82 ? 4.160 16.410 -10.550 1.00 97.31 82 LEU A O 1
ATOM 693 N N . ASP A 1 83 ? 4.259 16.833 -12.763 1.00 97.50 83 ASP A N 1
ATOM 694 C CA . ASP A 1 83 ? 2.840 16.654 -13.050 1.00 97.50 83 ASP A CA 1
ATOM 695 C C . ASP A 1 83 ? 2.646 15.472 -14.009 1.00 97.50 83 ASP A C 1
ATOM 697 O O . ASP A 1 83 ? 3.211 15.438 -15.110 1.00 97.50 83 ASP A O 1
ATOM 701 N N . LEU A 1 84 ? 1.880 14.464 -13.582 1.00 97.81 84 LEU A N 1
ATOM 702 C CA . LEU A 1 84 ? 1.520 13.317 -14.413 1.00 97.81 84 LEU A CA 1
ATOM 703 C C . LEU A 1 84 ? 0.019 13.060 -14.376 1.00 97.81 84 LEU A C 1
ATOM 705 O O . LEU A 1 84 ? -0.492 12.626 -13.365 1.00 97.81 84 LEU A O 1
ATOM 709 N N . HIS A 1 85 ? -0.700 13.155 -15.490 1.00 97.25 85 HIS A N 1
ATOM 710 C CA . HIS A 1 85 ? -2.131 12.814 -15.432 1.00 97.25 85 HIS A CA 1
ATOM 711 C C . HIS A 1 85 ? -2.336 11.302 -15.192 1.00 97.25 85 HIS A C 1
ATOM 713 O O . HIS A 1 85 ? -3.091 10.881 -14.323 1.00 97.25 85 HIS A O 1
ATOM 719 N N . THR A 1 86 ? -1.650 10.421 -15.931 1.00 98.44 86 THR A N 1
ATOM 720 C CA . THR A 1 86 ? -1.919 8.968 -15.839 1.00 98.44 86 THR A CA 1
ATOM 721 C C . THR A 1 86 ? -0.692 8.076 -15.956 1.00 98.44 86 THR A C 1
ATOM 723 O O . THR A 1 86 ? 0.106 8.191 -16.892 1.00 98.44 86 THR A O 1
ATOM 726 N N . LEU A 1 87 ? -0.610 7.085 -15.066 1.00 98.56 87 LEU A N 1
ATOM 727 C CA . LEU A 1 87 ? 0.430 6.064 -15.062 1.00 98.56 87 LEU A CA 1
ATOM 728 C C . LEU A 1 87 ? -0.159 4.650 -15.117 1.00 98.56 87 LEU A C 1
ATOM 730 O O . LEU A 1 87 ? -0.825 4.210 -14.184 1.00 98.56 87 LEU A O 1
ATOM 734 N N . TYR A 1 88 ? 0.161 3.908 -16.178 1.00 98.75 88 TYR A N 1
ATOM 735 C CA . TYR A 1 88 ? -0.199 2.498 -16.329 1.00 98.75 88 TYR A CA 1
ATOM 736 C C . TYR A 1 88 ? 1.050 1.619 -16.393 1.00 98.75 88 TYR A C 1
ATOM 738 O O . TYR A 1 88 ? 1.834 1.708 -17.346 1.00 98.75 88 TYR A O 1
ATOM 746 N N . LEU A 1 89 ? 1.213 0.722 -15.418 1.00 98.25 89 LEU A N 1
ATOM 747 C CA . LEU A 1 89 ? 2.246 -0.315 -15.439 1.00 98.25 89 LEU A CA 1
ATOM 748 C C . LEU A 1 89 ? 1.609 -1.696 -15.428 1.00 98.25 89 LEU A C 1
ATOM 750 O O . LEU A 1 89 ? 0.787 -2.030 -14.575 1.00 98.25 89 LEU A O 1
ATOM 754 N N . THR A 1 90 ? 2.062 -2.532 -16.353 1.00 98.25 90 THR A N 1
ATOM 755 C CA . THR A 1 90 ? 1.750 -3.957 -16.350 1.00 98.25 90 THR A CA 1
ATOM 756 C C . THR A 1 90 ? 3.020 -4.759 -16.567 1.00 98.25 90 THR A C 1
ATOM 758 O O . THR A 1 90 ? 3.539 -4.789 -17.689 1.00 98.25 90 THR A O 1
ATOM 761 N N . MET A 1 91 ? 3.508 -5.432 -15.525 1.00 95.44 91 MET A N 1
ATOM 762 C CA . MET A 1 91 ? 4.697 -6.283 -15.623 1.00 95.44 91 MET A CA 1
ATOM 763 C C . MET A 1 91 ? 4.484 -7.671 -15.028 1.00 95.44 91 MET A C 1
ATOM 765 O O . MET A 1 91 ? 3.592 -7.878 -14.219 1.00 95.44 91 MET A O 1
ATOM 769 N N . LEU A 1 92 ? 5.317 -8.637 -15.420 1.00 97.25 92 LEU A N 1
ATOM 770 C CA . LEU A 1 92 ? 5.346 -9.935 -14.740 1.00 97.25 92 LEU A CA 1
ATOM 771 C C . LEU A 1 92 ? 6.236 -9.839 -13.496 1.00 97.25 92 LEU A C 1
ATOM 773 O O . LEU A 1 92 ? 5.754 -10.078 -12.400 1.00 97.25 92 LEU A O 1
ATOM 777 N N . LEU A 1 93 ? 7.492 -9.419 -13.662 1.00 97.88 93 LEU A N 1
ATOM 778 C CA . LEU A 1 93 ? 8.446 -9.242 -12.564 1.00 97.88 93 LEU A CA 1
ATOM 779 C C . LEU A 1 93 ? 8.950 -7.801 -12.520 1.00 97.88 93 LEU A C 1
ATOM 781 O O . LEU A 1 93 ? 9.419 -7.278 -13.541 1.00 97.88 93 LEU A O 1
ATOM 785 N N . LEU A 1 94 ? 8.926 -7.200 -11.333 1.00 97.94 94 LEU A N 1
ATOM 786 C CA . LEU A 1 94 ? 9.657 -5.976 -11.030 1.00 97.94 94 LEU A CA 1
ATOM 787 C C . LEU A 1 94 ? 10.405 -6.118 -9.712 1.00 97.94 94 LEU A C 1
ATOM 789 O O . LEU A 1 94 ? 9.826 -6.506 -8.713 1.00 97.94 94 LEU A O 1
ATOM 793 N N . HIS A 1 95 ? 11.693 -5.791 -9.671 1.00 97.12 95 HIS A N 1
ATOM 794 C CA . HIS A 1 95 ? 12.382 -5.809 -8.382 1.00 97.12 95 HIS A CA 1
ATOM 795 C C . HIS A 1 95 ? 12.058 -4.542 -7.580 1.00 97.12 95 HIS A C 1
ATOM 797 O O . HIS A 1 95 ? 11.572 -4.626 -6.457 1.00 97.12 95 HIS A O 1
ATOM 803 N N . THR A 1 96 ? 12.260 -3.358 -8.158 1.00 98.50 96 THR A N 1
ATOM 804 C CA . THR A 1 96 ? 12.089 -2.096 -7.427 1.00 98.50 96 THR A CA 1
ATOM 805 C C . THR A 1 96 ? 11.363 -1.026 -8.234 1.00 98.50 96 THR A C 1
ATOM 807 O O . THR A 1 96 ? 11.735 -0.718 -9.369 1.00 98.50 96 THR A O 1
ATOM 810 N N . LEU A 1 97 ? 10.350 -0.417 -7.613 1.00 98.56 97 LEU A N 1
ATOM 811 C CA . LEU A 1 97 ? 9.634 0.753 -8.115 1.00 98.56 97 LEU A CA 1
ATOM 812 C C . LEU A 1 97 ? 9.765 1.917 -7.135 1.00 98.56 97 LEU A C 1
ATOM 814 O O . LEU A 1 97 ? 9.377 1.802 -5.973 1.00 98.56 97 LEU A O 1
ATOM 818 N N . TYR A 1 98 ? 10.263 3.041 -7.637 1.00 98.75 98 TYR A N 1
ATOM 819 C CA . TYR A 1 98 ? 10.292 4.317 -6.938 1.00 98.75 98 TYR A CA 1
ATOM 820 C C . TYR A 1 98 ? 9.570 5.370 -7.774 1.00 98.75 98 TYR A C 1
ATOM 822 O O . TYR A 1 98 ? 10.001 5.671 -8.892 1.00 98.75 98 TYR A O 1
ATOM 830 N N . LEU A 1 99 ? 8.494 5.930 -7.223 1.00 98.31 99 LEU A N 1
ATOM 831 C CA . LEU A 1 99 ? 7.787 7.072 -7.796 1.00 98.31 99 LEU A CA 1
ATOM 832 C C . LEU A 1 99 ? 7.878 8.254 -6.836 1.00 98.31 99 LEU A C 1
ATOM 834 O O . LEU A 1 99 ? 7.511 8.128 -5.667 1.00 98.31 99 LEU A O 1
ATOM 838 N N . THR A 1 100 ? 8.341 9.391 -7.344 1.00 98.44 100 THR A N 1
ATOM 839 C CA . THR A 1 100 ? 8.283 10.671 -6.637 1.00 98.44 100 THR A CA 1
ATOM 840 C C . THR A 1 100 ? 7.582 11.693 -7.520 1.00 98.44 100 THR A C 1
ATOM 842 O O . THR A 1 100 ? 8.177 12.105 -8.521 1.00 98.44 100 THR A O 1
ATOM 845 N N . MET A 1 101 ? 6.358 12.088 -7.172 1.00 96.75 101 MET A N 1
ATOM 846 C CA . MET A 1 101 ? 5.601 13.066 -7.961 1.00 96.75 101 MET A CA 1
ATOM 847 C C . MET A 1 101 ? 5.088 14.230 -7.119 1.00 96.75 101 MET A C 1
ATOM 849 O O . MET A 1 101 ? 4.945 14.085 -5.908 1.00 96.75 101 MET A O 1
ATOM 853 N N . LEU A 1 102 ? 4.823 15.378 -7.745 1.00 97.56 102 LEU A N 1
ATOM 854 C CA . LEU A 1 102 ? 4.029 16.422 -7.095 1.00 97.56 102 LEU A CA 1
ATOM 855 C C . LEU A 1 102 ? 2.549 16.084 -7.271 1.00 97.56 102 LEU A C 1
ATOM 857 O O . LEU A 1 102 ? 1.881 15.826 -6.279 1.00 97.56 102 LEU A O 1
ATOM 861 N N . ASP A 1 103 ? 2.098 15.987 -8.517 1.00 97.44 103 ASP A N 1
ATOM 862 C CA . ASP A 1 103 ? 0.704 15.736 -8.869 1.00 97.44 103 ASP A CA 1
ATOM 863 C C . ASP A 1 103 ? 0.583 14.474 -9.737 1.00 97.44 103 ASP A C 1
ATOM 865 O O . ASP A 1 103 ? 1.347 14.262 -10.693 1.00 97.44 103 ASP A O 1
ATOM 869 N N . LEU A 1 104 ? -0.368 13.611 -9.381 1.00 97.94 104 LEU A N 1
ATOM 870 C CA . LEU A 1 104 ? -0.788 12.490 -10.205 1.00 97.94 104 LEU A CA 1
ATOM 871 C C . LEU A 1 104 ? -2.308 12.324 -10.163 1.00 97.94 104 LEU A C 1
ATOM 873 O O . LEU A 1 104 ? -2.859 12.079 -9.103 1.00 97.94 104 LEU A O 1
ATOM 877 N N . ASP A 1 105 ? -3.009 12.307 -11.299 1.00 97.81 105 ASP A N 1
ATOM 878 C CA . ASP A 1 105 ? -4.451 12.015 -11.228 1.00 97.81 105 ASP A CA 1
ATOM 879 C C . ASP A 1 105 ? -4.686 10.520 -10.967 1.00 97.81 105 ASP A C 1
ATOM 881 O O . ASP A 1 105 ? -5.429 10.125 -10.069 1.00 97.81 105 ASP A O 1
ATOM 885 N N . THR A 1 106 ? -4.080 9.635 -11.766 1.00 98.56 106 THR A N 1
ATOM 886 C CA . THR A 1 106 ? -4.377 8.194 -11.664 1.00 98.56 106 THR A CA 1
ATOM 887 C C . THR A 1 106 ? -3.171 7.276 -11.800 1.00 98.56 106 THR A C 1
ATOM 889 O O . THR A 1 106 ? -2.442 7.302 -12.797 1.00 98.56 106 THR A O 1
ATOM 892 N N . LEU A 1 107 ? -3.045 6.356 -10.838 1.00 98.62 107 LEU A N 1
ATOM 893 C CA . LEU A 1 107 ? -2.072 5.268 -10.836 1.00 98.62 107 LEU A CA 1
ATOM 894 C C . LEU A 1 107 ? -2.746 3.902 -10.996 1.00 98.62 107 LEU A C 1
ATOM 896 O O . LEU A 1 107 ? -3.548 3.496 -10.158 1.00 98.62 107 LEU A O 1
ATOM 900 N N . TYR A 1 108 ? -2.325 3.144 -12.007 1.00 98.81 108 TYR A N 1
ATOM 901 C CA . TYR A 1 108 ? -2.696 1.743 -12.191 1.00 98.81 108 TYR A CA 1
ATOM 902 C C . TYR A 1 108 ? -1.450 0.856 -12.219 1.00 98.81 108 TYR A C 1
ATOM 904 O O . TYR A 1 108 ? -0.674 0.895 -13.182 1.00 98.81 108 TYR A O 1
ATOM 912 N N . LEU A 1 109 ? -1.285 0.011 -11.197 1.00 98.44 109 LEU A N 1
ATOM 913 C CA . LEU A 1 109 ? -0.255 -1.029 -11.165 1.00 98.44 109 LEU A CA 1
ATOM 914 C C . LEU A 1 109 ? -0.894 -2.419 -11.197 1.00 98.44 109 LEU A C 1
ATOM 916 O O . LEU A 1 109 ? -1.739 -2.759 -10.367 1.00 98.44 109 LEU A O 1
ATOM 920 N N . SER A 1 110 ? -0.455 -3.238 -12.149 1.00 98.38 110 SER A N 1
ATOM 921 C CA . SER A 1 110 ? -0.812 -4.653 -12.219 1.00 98.38 110 SER A CA 1
ATOM 922 C C . SER A 1 110 ? 0.431 -5.502 -12.419 1.00 98.38 110 SER A C 1
ATOM 924 O O . SER A 1 110 ? 1.080 -5.410 -13.466 1.00 98.38 110 SER A O 1
ATOM 926 N N . MET A 1 111 ? 0.790 -6.306 -11.419 1.00 96.31 111 MET A N 1
ATOM 927 C CA . MET A 1 111 ? 2.013 -7.107 -11.476 1.00 96.31 111 MET A CA 1
ATOM 928 C C . MET A 1 111 ? 1.829 -8.495 -10.878 1.00 96.31 111 MET A C 1
ATOM 930 O O . MET A 1 111 ? 0.969 -8.706 -10.031 1.00 96.31 111 MET A O 1
ATOM 934 N N . LEU A 1 112 ? 2.650 -9.451 -11.312 1.00 97.94 112 LEU A N 1
ATOM 935 C CA . LEU A 1 112 ? 2.672 -10.771 -10.682 1.00 97.94 112 LEU A CA 1
ATOM 936 C C . LEU A 1 112 ? 3.563 -10.754 -9.435 1.00 97.94 112 LEU A C 1
ATOM 938 O O . LEU A 1 112 ? 3.092 -11.117 -8.369 1.00 97.94 112 LEU A O 1
ATOM 942 N N . ASP A 1 113 ? 4.797 -10.272 -9.551 1.00 97.94 113 ASP A N 1
ATOM 943 C CA . ASP A 1 113 ? 5.741 -10.196 -8.431 1.00 97.94 113 ASP A CA 1
ATOM 944 C C . ASP A 1 113 ? 6.437 -8.830 -8.422 1.00 97.94 113 ASP A C 1
ATOM 946 O O . ASP A 1 113 ? 6.970 -8.364 -9.445 1.00 97.94 113 ASP A O 1
ATOM 950 N N . LEU A 1 114 ? 6.391 -8.181 -7.258 1.00 98.06 114 LEU A N 1
ATOM 951 C CA . LEU A 1 114 ? 7.163 -6.994 -6.943 1.00 98.06 114 LEU A CA 1
ATOM 952 C C . LEU A 1 114 ? 7.874 -7.143 -5.605 1.00 98.06 114 LEU A C 1
ATOM 954 O O . LEU A 1 114 ? 7.248 -7.330 -4.572 1.00 98.06 114 LEU A O 1
ATOM 958 N N . HIS A 1 115 ? 9.186 -6.941 -5.577 1.00 97.31 115 HIS A N 1
ATOM 959 C CA . HIS A 1 115 ? 9.881 -6.966 -4.294 1.00 97.31 115 HIS A CA 1
ATOM 960 C C . HIS A 1 115 ? 9.606 -5.688 -3.485 1.00 97.31 115 HIS A C 1
ATOM 962 O O . HIS A 1 115 ? 9.223 -5.760 -2.320 1.00 97.31 115 HIS A O 1
ATOM 968 N N . THR A 1 116 ? 9.770 -4.500 -4.072 1.00 98.62 116 THR A N 1
ATOM 969 C CA . THR A 1 116 ? 9.594 -3.250 -3.317 1.00 98.62 116 THR A CA 1
ATOM 970 C C . THR A 1 116 ? 8.916 -2.155 -4.125 1.00 98.62 116 THR A C 1
ATOM 972 O O . THR A 1 116 ? 9.369 -1.798 -5.216 1.00 98.62 116 THR A O 1
ATOM 975 N N . LEU A 1 117 ? 7.884 -1.564 -3.523 1.00 98.62 117 LEU A N 1
ATOM 976 C CA . LEU A 1 117 ? 7.175 -0.388 -4.010 1.00 98.62 117 LEU A CA 1
ATOM 977 C C . LEU A 1 117 ? 7.317 0.770 -3.022 1.00 98.62 117 LEU A C 1
ATOM 979 O O . LEU A 1 117 ? 6.889 0.662 -1.875 1.00 98.62 117 LEU A O 1
ATOM 983 N N . ASN A 1 118 ? 7.878 1.884 -3.486 1.00 98.69 118 ASN A N 1
ATOM 984 C CA . ASN A 1 118 ? 7.937 3.136 -2.738 1.00 98.69 118 ASN A CA 1
ATOM 985 C C . ASN A 1 118 ? 7.260 4.248 -3.539 1.00 98.69 118 ASN A C 1
ATOM 987 O O . ASN A 1 118 ? 7.737 4.601 -4.624 1.00 98.69 118 ASN A O 1
ATOM 991 N N . LEU A 1 119 ? 6.182 4.806 -2.990 1.00 98.31 119 LEU A N 1
ATOM 992 C CA . LEU A 1 119 ? 5.488 5.964 -3.544 1.00 98.31 119 LEU A CA 1
ATOM 993 C C . LEU A 1 119 ? 5.600 7.142 -2.577 1.00 98.31 119 LEU A C 1
ATOM 995 O O . LEU A 1 119 ? 5.232 7.029 -1.408 1.00 98.31 119 LEU A O 1
ATOM 999 N N . MET A 1 120 ? 6.089 8.266 -3.089 1.00 98.38 120 MET A N 1
ATOM 1000 C CA . MET A 1 120 ? 6.087 9.553 -2.405 1.00 98.38 120 MET A CA 1
ATOM 1001 C C . MET A 1 120 ? 5.431 10.579 -3.321 1.00 98.38 120 MET A C 1
ATOM 1003 O O . MET A 1 120 ? 6.035 10.963 -4.322 1.00 98.38 120 MET A O 1
ATOM 1007 N N . LEU A 1 121 ? 4.207 11.001 -3.023 1.00 96.06 121 LEU A N 1
ATOM 1008 C CA . LEU A 1 121 ? 3.562 12.055 -3.801 1.00 96.06 121 LEU A CA 1
ATOM 1009 C C . LEU A 1 121 ? 2.927 13.104 -2.896 1.00 96.06 121 LEU A C 1
ATOM 1011 O O . LEU A 1 121 ? 2.652 12.831 -1.731 1.00 96.06 121 LEU A O 1
ATOM 1015 N N . LEU A 1 122 ? 2.754 14.315 -3.419 1.00 95.88 122 LEU A N 1
ATOM 1016 C CA . LEU A 1 122 ? 2.033 15.357 -2.699 1.00 95.88 122 LEU A CA 1
ATOM 1017 C C . LEU A 1 122 ? 0.533 15.098 -2.838 1.00 95.88 122 LEU A C 1
ATOM 1019 O O . LEU A 1 122 ? -0.095 14.723 -1.852 1.00 95.88 122 LEU A O 1
ATOM 1023 N N . ASP A 1 123 ? 0.037 15.152 -4.073 1.00 96.06 123 ASP A N 1
ATOM 1024 C CA . ASP A 1 123 ? -1.384 15.074 -4.387 1.00 96.06 123 ASP A CA 1
ATOM 1025 C C . ASP A 1 123 ? -1.648 13.910 -5.345 1.00 96.06 123 ASP A C 1
ATOM 1027 O O . ASP A 1 123 ? -0.921 13.697 -6.325 1.00 96.06 123 ASP A O 1
ATOM 1031 N N . LEU A 1 124 ? -2.677 13.117 -5.042 1.00 94.88 124 LEU A N 1
ATOM 1032 C CA . LEU A 1 124 ? -3.119 12.040 -5.917 1.00 94.88 124 LEU A CA 1
ATOM 1033 C C . LEU A 1 124 ? -4.619 11.813 -5.847 1.00 94.88 124 LEU A C 1
ATOM 1035 O O . LEU A 1 124 ? -5.175 11.602 -4.778 1.00 94.88 124 LEU A O 1
ATOM 1039 N N . HIS A 1 125 ? -5.290 11.743 -6.992 1.00 96.06 125 HIS A N 1
ATOM 1040 C CA . HIS A 1 125 ? -6.721 11.453 -6.976 1.00 96.06 125 HIS A CA 1
ATOM 1041 C C . HIS A 1 125 ? -7.001 9.961 -6.730 1.00 96.06 125 HIS A C 1
ATOM 1043 O O . HIS A 1 125 ? -7.809 9.595 -5.875 1.00 96.06 125 HIS A O 1
ATOM 1049 N N . THR A 1 126 ? -6.373 9.037 -7.465 1.00 98.31 126 THR A N 1
ATOM 1050 C CA . THR A 1 126 ? -6.709 7.609 -7.311 1.00 98.31 126 THR A CA 1
ATOM 1051 C C . THR A 1 126 ? -5.553 6.645 -7.554 1.00 98.31 126 THR A C 1
ATOM 1053 O O . THR A 1 126 ? -4.835 6.728 -8.554 1.00 98.31 126 THR A O 1
ATOM 1056 N N . ILE A 1 127 ? -5.455 5.634 -6.684 1.00 98.50 127 ILE A N 1
ATOM 1057 C CA . ILE A 1 127 ? -4.581 4.469 -6.847 1.00 98.50 127 ILE A CA 1
ATOM 1058 C C . ILE A 1 127 ? -5.396 3.183 -6.995 1.00 98.50 127 ILE A C 1
ATOM 1060 O O . ILE A 1 127 ? -6.231 2.857 -6.150 1.00 98.50 127 ILE A O 1
ATOM 1064 N N . TYR A 1 128 ? -5.011 2.375 -7.984 1.00 98.75 128 TYR A N 1
ATOM 1065 C CA . TYR A 1 128 ? -5.358 0.961 -8.086 1.00 98.75 128 TYR A CA 1
ATOM 1066 C C . TYR A 1 128 ? -4.093 0.098 -8.128 1.00 98.75 128 TYR A C 1
ATOM 1068 O O . TYR A 1 128 ? -3.372 0.101 -9.134 1.00 98.75 128 TYR A O 1
ATOM 1076 N N . LEU A 1 129 ? -3.833 -0.671 -7.065 1.00 98.56 129 LEU A N 1
ATOM 1077 C CA . LEU A 1 129 ? -2.768 -1.678 -7.052 1.00 98.56 129 LEU A CA 1
ATOM 1078 C C . LEU A 1 129 ? -3.365 -3.084 -7.023 1.00 98.56 129 LEU A C 1
ATOM 1080 O O . LEU A 1 129 ? -4.120 -3.441 -6.120 1.00 98.56 129 LEU A O 1
ATOM 1084 N N . THR A 1 130 ? -2.979 -3.884 -8.013 1.00 98.50 130 THR A N 1
ATOM 1085 C CA . THR A 1 130 ? -3.386 -5.283 -8.148 1.00 98.50 130 THR A CA 1
ATOM 1086 C C . THR A 1 130 ? -2.143 -6.153 -8.281 1.00 98.50 130 THR A C 1
ATOM 1088 O O . THR A 1 130 ? -1.416 -6.042 -9.271 1.00 98.50 130 THR A O 1
ATOM 1091 N N . MET A 1 131 ? -1.852 -6.992 -7.288 1.00 96.94 131 MET A N 1
ATOM 1092 C CA . MET A 1 131 ? -0.641 -7.816 -7.332 1.00 96.94 131 MET A CA 1
ATOM 1093 C C . MET A 1 131 ? -0.865 -9.213 -6.775 1.00 96.94 131 MET A C 1
ATOM 1095 O O . MET A 1 131 ? -1.738 -9.423 -5.940 1.00 96.94 131 MET A O 1
ATOM 1099 N N . LEU A 1 132 ? -0.061 -10.171 -7.229 1.00 97.88 132 LEU A N 1
ATOM 1100 C CA . LEU A 1 132 ? -0.063 -11.508 -6.644 1.00 97.88 132 LEU A CA 1
ATOM 1101 C C . LEU A 1 132 ? 0.897 -11.567 -5.447 1.00 97.88 132 LEU A C 1
ATOM 1103 O O . LEU A 1 132 ? 0.449 -11.841 -4.343 1.00 97.88 132 LEU A O 1
ATOM 1107 N N . GLU A 1 133 ? 2.160 -11.191 -5.628 1.00 98.00 133 GLU A N 1
ATOM 1108 C CA . GLU A 1 133 ? 3.160 -11.152 -4.556 1.00 98.00 133 GLU A CA 1
ATOM 1109 C C . GLU A 1 133 ? 3.772 -9.750 -4.429 1.00 98.00 133 GLU A C 1
ATOM 1111 O O . GLU A 1 133 ? 4.205 -9.143 -5.418 1.00 98.00 133 GLU A O 1
ATOM 1116 N N . LEU A 1 134 ? 3.824 -9.232 -3.197 1.00 98.12 134 LEU A N 1
ATOM 1117 C CA . LEU A 1 134 ? 4.607 -8.048 -2.851 1.00 98.12 134 LEU A CA 1
ATOM 1118 C C . LEU A 1 134 ? 5.339 -8.235 -1.528 1.00 98.12 134 LEU A C 1
ATOM 1120 O O . LEU A 1 134 ? 4.741 -8.560 -0.510 1.00 98.12 134 LEU A O 1
ATOM 1124 N N . HIS A 1 135 ? 6.644 -7.978 -1.503 1.00 97.31 135 HIS A N 1
ATOM 1125 C CA . HIS A 1 135 ? 7.366 -8.049 -0.236 1.00 97.31 135 HIS A CA 1
ATOM 1126 C C . HIS A 1 135 ? 7.143 -6.782 0.606 1.00 97.31 135 HIS A C 1
ATOM 1128 O O . HIS A 1 135 ? 6.692 -6.870 1.748 1.00 97.31 135 HIS A O 1
ATOM 1134 N N . THR A 1 136 ? 7.395 -5.591 0.060 1.00 98.56 136 THR A N 1
ATOM 1135 C CA . THR A 1 136 ? 7.250 -4.338 0.820 1.00 98.56 136 THR A CA 1
ATOM 1136 C C . THR A 1 136 ? 6.566 -3.220 0.044 1.00 98.56 136 THR A C 1
ATOM 1138 O O . THR A 1 136 ? 6.946 -2.898 -1.084 1.00 98.56 136 THR A O 1
ATOM 1141 N N . LEU A 1 137 ? 5.591 -2.583 0.697 1.00 98.69 137 LEU A N 1
ATOM 1142 C CA . LEU A 1 137 ? 4.897 -1.389 0.223 1.00 98.69 137 LEU A CA 1
ATOM 1143 C C . LEU A 1 137 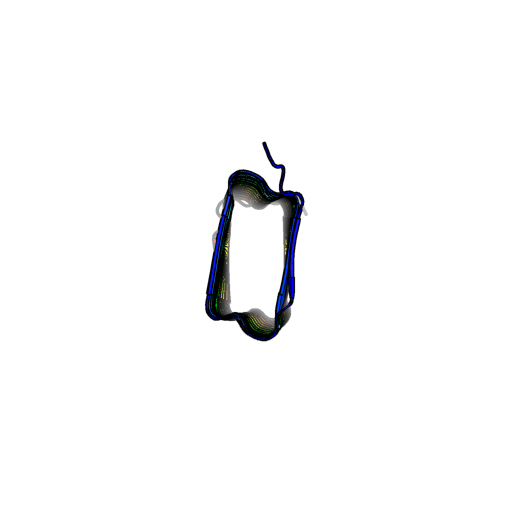? 5.072 -0.238 1.213 1.00 98.69 137 LEU A C 1
ATOM 1145 O O . LEU A 1 137 ? 4.662 -0.344 2.369 1.00 98.69 137 LEU A O 1
ATOM 1149 N N . TYR A 1 138 ? 5.624 0.870 0.727 1.00 98.75 138 TYR A N 1
ATOM 1150 C CA . TYR A 1 138 ? 5.670 2.146 1.430 1.00 98.75 138 TYR A CA 1
ATOM 1151 C C . TYR A 1 138 ? 4.916 3.199 0.621 1.00 98.75 138 TYR A C 1
ATOM 1153 O O . TYR A 1 138 ? 5.320 3.517 -0.503 1.00 98.75 138 TYR A O 1
ATOM 1161 N N . LEU A 1 139 ? 3.849 3.749 1.200 1.00 98.31 139 LEU A N 1
ATOM 1162 C CA . LEU A 1 139 ? 3.154 4.921 0.670 1.00 98.31 139 LEU A CA 1
ATOM 1163 C C . LEU A 1 139 ? 3.277 6.071 1.667 1.00 98.31 139 LEU A C 1
ATOM 1165 O O . LEU A 1 139 ? 2.883 5.942 2.828 1.00 98.31 139 LEU A O 1
ATOM 1169 N N . THR A 1 140 ? 3.815 7.190 1.194 1.00 98.19 140 THR A N 1
ATOM 1170 C CA . THR A 1 140 ? 3.852 8.455 1.929 1.00 98.19 140 THR A CA 1
ATOM 1171 C C . THR A 1 140 ? 3.219 9.536 1.074 1.00 98.19 140 THR A C 1
ATOM 1173 O O . THR A 1 140 ? 3.768 9.838 0.012 1.00 98.19 140 THR A O 1
ATOM 1176 N N . MET A 1 141 ? 2.101 10.108 1.514 1.00 95.38 141 MET A N 1
ATOM 1177 C CA . MET A 1 141 ? 1.410 11.138 0.734 1.00 95.38 141 MET A CA 1
ATOM 1178 C C . MET A 1 141 ? 0.869 12.264 1.602 1.00 95.38 141 MET A C 1
ATOM 1180 O O . MET A 1 141 ? 0.693 12.082 2.808 1.00 95.38 141 MET A O 1
ATOM 1184 N N . LEU A 1 142 ? 0.603 13.416 0.986 1.00 96.75 142 LEU A N 1
ATOM 1185 C CA . LEU A 1 142 ? -0.129 14.490 1.645 1.00 96.75 142 LEU A CA 1
ATOM 1186 C C . LEU A 1 142 ? -1.6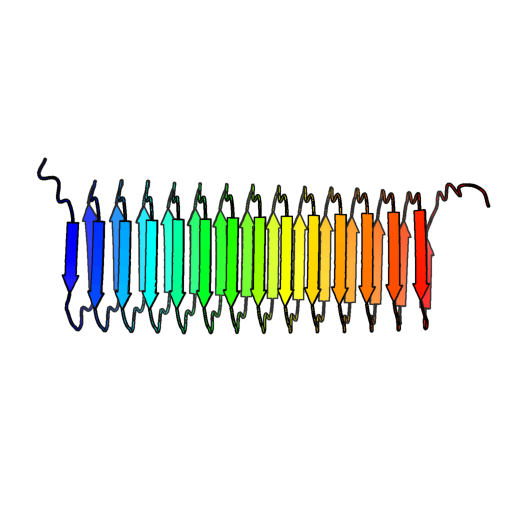30 14.245 1.467 1.00 96.75 142 LEU A C 1
ATOM 1188 O O . LEU A 1 142 ? -2.267 13.875 2.450 1.00 96.75 142 LEU A O 1
ATOM 1192 N N . ASP A 1 143 ? -2.127 14.291 0.232 1.00 97.12 143 ASP A N 1
ATOM 1193 C CA . ASP A 1 143 ? -3.553 14.156 -0.073 1.00 97.12 143 ASP A CA 1
ATOM 1194 C C . ASP A 1 143 ? -3.828 12.983 -1.027 1.00 97.12 143 ASP A C 1
ATOM 1196 O O . ASP A 1 143 ? -3.157 12.799 -2.050 1.00 97.12 143 ASP A O 1
ATOM 1200 N N . LEU A 1 144 ? -4.836 12.171 -0.689 1.00 97.62 144 LEU A N 1
ATOM 1201 C CA . LEU A 1 144 ? -5.344 11.113 -1.560 1.00 97.62 144 LEU A CA 1
ATOM 1202 C C . LEU A 1 144 ? -6.859 10.960 -1.461 1.00 97.62 144 LEU A C 1
ATOM 1204 O O . LEU A 1 144 ? -7.390 10.699 -0.388 1.00 97.62 144 LEU A O 1
ATOM 1208 N N . ASP A 1 145 ? -7.571 10.983 -2.586 1.00 97.69 145 ASP A N 1
ATOM 1209 C CA . ASP A 1 145 ? -9.010 10.708 -2.523 1.00 97.69 145 ASP A CA 1
ATOM 1210 C C . ASP A 1 145 ? -9.271 9.213 -2.313 1.00 97.69 145 ASP A C 1
ATOM 1212 O O . ASP A 1 145 ? -9.966 8.816 -1.376 1.00 97.69 145 ASP A O 1
ATOM 1216 N N . THR A 1 146 ? -8.725 8.336 -3.163 1.00 98.62 146 THR A N 1
ATOM 1217 C CA . THR A 1 146 ? -9.034 6.900 -3.058 1.00 98.62 146 THR A CA 1
ATOM 1218 C C . THR A 1 146 ? -7.853 5.967 -3.297 1.00 98.62 146 THR A C 1
ATOM 1220 O O . THR A 1 146 ? -7.102 6.085 -4.267 1.00 98.62 146 THR A O 1
ATOM 1223 N N . LEU A 1 147 ? -7.737 4.962 -2.424 1.00 98.62 147 LEU A N 1
ATOM 1224 C CA . LEU A 1 147 ? -6.762 3.880 -2.525 1.00 98.62 147 LEU A CA 1
ATOM 1225 C C . LEU A 1 147 ? -7.459 2.520 -2.549 1.00 98.62 147 LEU A C 1
ATOM 1227 O O . LEU A 1 147 ? -8.120 2.131 -1.584 1.00 98.62 147 LEU A O 1
ATOM 1231 N N . TYR A 1 148 ? -7.237 1.773 -3.629 1.00 98.81 148 TYR A N 1
ATOM 1232 C CA . TYR A 1 148 ? -7.641 0.378 -3.764 1.00 98.81 148 TYR A CA 1
ATOM 1233 C C . TYR A 1 148 ? -6.407 -0.524 -3.817 1.00 98.81 148 TYR A C 1
ATOM 1235 O O . TYR A 1 148 ? -5.629 -0.462 -4.775 1.00 98.81 148 TYR A O 1
ATOM 1243 N N . LEU A 1 149 ? -6.255 -1.392 -2.815 1.00 98.50 149 LEU A N 1
ATOM 1244 C CA . LEU A 1 149 ? -5.247 -2.452 -2.794 1.00 98.50 149 LEU A CA 1
ATOM 1245 C C . LEU A 1 149 ? -5.928 -3.822 -2.817 1.00 98.50 149 LEU A C 1
ATOM 1247 O O . LEU A 1 149 ? -6.683 -4.179 -1.908 1.00 98.50 149 LEU A O 1
ATOM 1251 N N . THR A 1 150 ? -5.632 -4.600 -3.855 1.00 98.56 150 THR A N 1
ATOM 1252 C CA . THR A 1 150 ? -6.028 -6.008 -3.955 1.00 98.56 150 THR A CA 1
ATOM 1253 C C . THR A 1 150 ? -4.774 -6.855 -4.115 1.00 98.56 150 THR A C 1
ATOM 1255 O O . THR A 1 150 ? -4.100 -6.754 -5.149 1.00 98.56 150 THR A O 1
ATOM 1258 N N . MET A 1 151 ? -4.454 -7.684 -3.128 1.00 97.38 151 MET A N 1
ATOM 1259 C CA . MET A 1 151 ? -3.256 -8.521 -3.196 1.00 97.38 151 MET A CA 1
ATOM 1260 C C . MET A 1 151 ? -3.523 -9.935 -2.711 1.00 97.38 151 MET A C 1
ATOM 1262 O O . MET A 1 151 ? -4.407 -10.156 -1.888 1.00 97.38 151 MET A O 1
ATOM 1266 N N . LEU A 1 152 ? -2.750 -10.894 -3.211 1.00 98.12 152 LEU A N 1
ATOM 1267 C CA . LEU A 1 152 ? -2.774 -12.244 -2.664 1.00 98.12 152 LEU A CA 1
ATOM 1268 C C . LEU A 1 152 ? -1.857 -12.306 -1.435 1.00 98.12 152 LEU A C 1
ATOM 1270 O O . LEU A 1 152 ? -2.382 -12.401 -0.330 1.00 98.12 152 LEU A O 1
ATOM 1274 N N . ASP A 1 153 ? -0.555 -12.069 -1.606 1.00 98.06 153 ASP A N 1
ATOM 1275 C CA . ASP A 1 153 ? 0.413 -12.092 -0.504 1.00 98.06 153 ASP A CA 1
ATOM 1276 C C . ASP A 1 153 ? 1.157 -10.756 -0.371 1.00 98.06 153 ASP A C 1
ATOM 1278 O O . ASP A 1 153 ? 1.739 -10.238 -1.335 1.00 98.06 153 ASP A O 1
ATOM 1282 N N . LEU A 1 154 ? 1.180 -10.208 0.848 1.00 98.38 154 LEU A N 1
ATOM 1283 C CA . LEU A 1 154 ? 2.002 -9.054 1.203 1.00 98.38 154 LEU A CA 1
ATOM 1284 C C . LEU A 1 154 ? 2.734 -9.269 2.524 1.00 98.38 154 LEU A C 1
ATOM 1286 O O . LEU A 1 154 ? 2.129 -9.505 3.561 1.00 98.38 154 LEU A O 1
ATOM 1290 N N . HIS A 1 155 ? 4.054 -9.105 2.536 1.00 97.62 155 HIS A N 1
ATOM 1291 C CA . HIS A 1 155 ? 4.783 -9.217 3.799 1.00 97.62 155 HIS A CA 1
ATOM 1292 C C . HIS A 1 155 ? 4.631 -7.953 4.660 1.00 97.62 155 HIS A C 1
ATOM 1294 O O . HIS A 1 155 ? 4.368 -8.037 5.861 1.00 97.62 155 HIS A O 1
ATOM 1300 N N . THR A 1 156 ? 4.792 -6.749 4.105 1.00 98.62 156 THR A N 1
ATOM 1301 C CA . THR A 1 156 ? 4.653 -5.531 4.922 1.00 98.62 156 THR A CA 1
ATOM 1302 C C . THR A 1 156 ? 4.083 -4.343 4.167 1.00 98.62 156 THR A C 1
ATOM 1304 O O . THR A 1 156 ? 4.559 -3.990 3.087 1.00 98.62 156 THR A O 1
ATOM 1307 N N . LEU A 1 157 ? 3.109 -3.687 4.800 1.00 98.69 157 LEU A N 1
ATOM 1308 C CA . LEU A 1 157 ? 2.484 -2.453 4.346 1.00 98.69 157 LEU A CA 1
ATOM 1309 C C . LEU A 1 157 ? 2.703 -1.327 5.357 1.00 98.69 157 LEU A C 1
ATOM 1311 O O . LEU A 1 157 ? 2.305 -1.440 6.517 1.00 98.69 157 LEU A O 1
ATOM 1315 N N . TYR A 1 158 ? 3.279 -0.226 4.884 1.00 98.81 158 TYR A N 1
ATOM 1316 C CA . TYR A 1 158 ? 3.366 1.041 5.598 1.00 98.81 158 TYR A CA 1
ATOM 1317 C C . TYR A 1 158 ? 2.612 2.120 4.821 1.00 98.81 158 TYR A C 1
ATOM 1319 O O . TYR A 1 158 ? 3.019 2.468 3.710 1.00 98.81 158 TYR A O 1
ATOM 1327 N N . LEU A 1 159 ? 1.550 2.668 5.416 1.00 98.44 159 LEU A N 1
ATOM 1328 C CA . LEU A 1 159 ? 0.884 3.875 4.926 1.00 98.44 159 LEU A CA 1
ATOM 1329 C C . LEU A 1 159 ? 1.051 4.999 5.948 1.00 98.44 159 LEU A C 1
ATOM 1331 O O . LEU A 1 159 ? 0.683 4.843 7.116 1.00 98.44 159 LEU A O 1
ATOM 1335 N N . ALA A 1 160 ? 1.588 6.124 5.488 1.00 98.44 160 ALA A N 1
ATOM 1336 C CA . ALA A 1 160 ? 1.633 7.368 6.238 1.00 98.44 160 ALA A CA 1
ATOM 1337 C C . ALA A 1 160 ? 1.036 8.488 5.383 1.00 98.44 160 ALA A C 1
ATOM 1339 O O . ALA A 1 160 ? 1.598 8.814 4.336 1.00 98.44 160 ALA A O 1
ATOM 1340 N N . MET A 1 161 ? -0.089 9.060 5.807 1.00 96.56 161 MET A N 1
ATOM 1341 C CA . MET A 1 161 ? -0.769 10.101 5.029 1.00 96.56 161 MET A CA 1
ATOM 1342 C C . MET A 1 161 ? -1.304 11.221 5.914 1.00 96.56 161 MET A C 1
ATOM 1344 O O . MET A 1 161 ? -1.561 11.008 7.102 1.00 96.56 161 MET A O 1
ATOM 1348 N N . LEU A 1 162 ? -1.492 12.403 5.329 1.00 97.56 162 LEU A N 1
ATOM 1349 C CA . LEU A 1 162 ? -2.158 13.508 6.008 1.00 97.56 162 LEU A CA 1
ATOM 1350 C C . LEU A 1 162 ? -3.676 13.398 5.836 1.00 97.56 162 LEU A C 1
ATOM 1352 O O . LEU A 1 162 ? -4.358 13.225 6.842 1.00 97.56 162 LEU A O 1
ATOM 1356 N N . ASP A 1 163 ? -4.174 13.400 4.602 1.00 97.69 163 ASP A N 1
ATOM 1357 C CA . ASP A 1 163 ? -5.596 13.246 4.289 1.00 97.69 163 ASP A CA 1
ATOM 1358 C C . ASP A 1 163 ? -5.818 12.052 3.350 1.00 97.69 163 ASP A C 1
ATOM 1360 O O . ASP A 1 163 ? -5.097 11.837 2.367 1.00 97.69 163 ASP A O 1
ATOM 1364 N N . LEU A 1 164 ? -6.821 11.240 3.678 1.00 97.94 164 LEU A N 1
ATOM 1365 C CA . LEU A 1 164 ? -7.336 10.206 2.798 1.00 97.94 164 LEU A CA 1
ATOM 1366 C C . LEU A 1 164 ? -8.854 10.135 2.883 1.00 97.94 164 LEU A C 1
ATOM 1368 O O . LEU A 1 164 ? -9.423 9.834 3.932 1.00 97.94 164 LEU A O 1
ATOM 1372 N N . HIS A 1 165 ? -9.543 10.281 1.754 1.00 97.38 165 HIS A N 1
ATOM 1373 C CA . HIS A 1 165 ? -10.992 10.124 1.778 1.00 97.38 165 HIS A CA 1
ATOM 1374 C C . HIS A 1 165 ? -11.397 8.650 1.934 1.00 97.38 165 HIS A C 1
ATOM 1376 O O . HIS A 1 165 ? -12.215 8.305 2.790 1.00 97.38 165 HIS A O 1
ATOM 1382 N N . THR A 1 166 ? -10.849 7.724 1.144 1.00 98.62 166 THR A N 1
ATOM 1383 C CA . THR A 1 166 ? -11.234 6.309 1.270 1.00 98.62 166 THR A CA 1
ATOM 1384 C C . THR A 1 166 ? -10.108 5.320 1.012 1.00 98.62 166 THR A C 1
ATOM 1386 O O . THR A 1 166 ? -9.424 5.365 -0.011 1.00 98.62 166 THR A O 1
ATOM 1389 N N . LEU A 1 167 ? -10.001 4.340 1.911 1.00 98.69 167 LEU A N 1
ATOM 1390 C CA . LEU A 1 167 ? -9.091 3.207 1.807 1.00 98.69 167 LEU A CA 1
ATOM 1391 C C . LEU A 1 167 ? -9.850 1.880 1.725 1.00 98.69 167 LEU A C 1
ATOM 1393 O O . LEU A 1 167 ? -10.595 1.527 2.640 1.00 98.69 167 LEU A O 1
ATOM 1397 N N . TYR A 1 168 ? -9.586 1.115 0.667 1.00 98.81 168 TYR A N 1
ATOM 1398 C CA . TYR A 1 168 ? -10.029 -0.267 0.507 1.00 98.81 168 TYR A CA 1
ATOM 1399 C C . TYR A 1 168 ? -8.824 -1.205 0.438 1.00 98.81 168 TYR A C 1
ATOM 1401 O O . TYR A 1 168 ? -8.071 -1.176 -0.540 1.00 98.81 168 TYR A O 1
ATOM 1409 N N . LEU A 1 169 ? -8.670 -2.073 1.442 1.00 98.56 169 LEU A N 1
ATOM 1410 C CA . LEU A 1 169 ? -7.710 -3.178 1.411 1.00 98.56 169 LEU A CA 1
ATOM 1411 C C . LEU A 1 169 ? -8.445 -4.520 1.360 1.00 98.56 169 LEU A C 1
ATOM 1413 O O . LEU A 1 169 ? -9.281 -4.838 2.212 1.00 98.56 169 LEU A O 1
ATOM 1417 N N . THR A 1 170 ? -8.090 -5.317 0.359 1.00 98.62 170 THR A N 1
ATOM 1418 C CA . THR A 1 170 ? -8.569 -6.688 0.163 1.00 98.62 170 THR A CA 1
ATOM 1419 C C . THR A 1 170 ? -7.358 -7.593 -0.006 1.00 98.62 170 THR A C 1
ATOM 1421 O O . THR A 1 170 ? -6.620 -7.449 -0.983 1.00 98.62 170 THR A O 1
ATOM 1424 N N . MET A 1 171 ? -7.109 -8.489 0.948 1.00 97.38 171 MET A N 1
ATOM 1425 C CA . MET A 1 171 ? -5.925 -9.349 0.880 1.00 97.38 171 MET A CA 1
ATOM 1426 C C . MET A 1 171 ? -6.193 -10.767 1.366 1.00 97.38 171 MET A C 1
ATOM 1428 O O . MET A 1 171 ? -7.080 -10.990 2.189 1.00 97.38 171 MET A O 1
ATOM 1432 N N . LEU A 1 172 ? -5.410 -11.728 0.875 1.00 98.19 172 LEU A N 1
ATOM 1433 C CA . LEU A 1 172 ? -5.442 -13.089 1.400 1.00 98.19 172 LEU A CA 1
ATOM 1434 C C . LEU A 1 172 ? -4.514 -13.208 2.613 1.00 98.19 172 LEU A C 1
ATOM 1436 O O . LEU A 1 172 ? -5.010 -13.481 3.702 1.00 98.19 172 LEU A O 1
ATOM 1440 N N . ASP A 1 173 ? -3.225 -12.920 2.448 1.00 98.00 173 ASP A N 1
ATOM 1441 C CA . ASP A 1 173 ? -2.233 -12.955 3.528 1.00 98.00 173 ASP A CA 1
ATOM 1442 C C . ASP A 1 173 ? -1.516 -11.603 3.656 1.00 98.00 173 ASP A C 1
ATOM 1444 O O . ASP A 1 173 ? -1.025 -11.019 2.678 1.00 98.00 173 ASP A O 1
ATOM 1448 N N . LEU A 1 174 ? -1.464 -11.093 4.887 1.00 98.38 174 LEU A N 1
ATOM 1449 C CA . LEU A 1 174 ? -0.609 -9.980 5.261 1.00 98.38 174 LEU A CA 1
ATOM 1450 C C . LEU A 1 174 ? 0.109 -10.250 6.578 1.00 98.38 174 LEU A C 1
ATOM 1452 O O . LEU A 1 174 ? -0.504 -10.373 7.633 1.00 98.38 174 LEU A O 1
ATOM 1456 N N . HIS A 1 175 ? 1.438 -10.206 6.572 1.00 97.81 175 HIS A N 1
ATOM 1457 C CA . HIS A 1 175 ? 2.167 -10.357 7.828 1.00 97.81 175 HIS A CA 1
ATOM 1458 C C . HIS A 1 175 ? 2.060 -9.093 8.699 1.00 97.81 175 HIS A C 1
ATOM 1460 O O . HIS A 1 175 ? 1.817 -9.171 9.905 1.00 97.81 175 HIS A O 1
ATOM 1466 N N . THR A 1 176 ? 2.240 -7.888 8.152 1.00 98.62 176 THR A N 1
ATOM 1467 C CA . THR A 1 176 ? 2.157 -6.677 8.988 1.00 98.62 176 THR A CA 1
ATOM 1468 C C . THR A 1 176 ? 1.625 -5.453 8.262 1.00 98.62 176 THR A C 1
ATOM 1470 O O . THR A 1 176 ? 2.098 -5.099 7.182 1.00 98.62 176 THR A O 1
ATOM 1473 N N . LEU A 1 177 ? 0.692 -4.765 8.922 1.00 98.75 177 LEU A N 1
ATOM 1474 C CA . LEU A 1 177 ? 0.111 -3.502 8.486 1.00 98.75 177 LEU A CA 1
ATOM 1475 C C . LEU A 1 177 ? 0.362 -2.398 9.514 1.00 98.75 177 LEU A C 1
ATOM 1477 O O . LEU A 1 177 ? -0.040 -2.514 10.673 1.00 98.75 177 LEU A O 1
ATOM 1481 N N . TYR A 1 178 ? 0.965 -1.307 9.052 1.00 98.81 178 TYR A N 1
ATOM 1482 C CA . TYR A 1 178 ? 1.077 -0.048 9.775 1.00 98.81 178 TYR A CA 1
ATOM 1483 C C . TYR A 1 178 ? 0.328 1.047 9.019 1.00 98.81 178 TYR A C 1
ATOM 1485 O O . TYR A 1 178 ? 0.713 1.398 7.902 1.00 98.81 178 TYR A O 1
ATOM 1493 N N . LEU A 1 179 ? -0.706 1.608 9.645 1.00 98.50 179 LEU A N 1
ATOM 1494 C CA . LEU A 1 179 ? -1.394 2.807 9.173 1.00 98.50 179 LEU A CA 1
ATOM 1495 C C . LEU A 1 179 ? -1.201 3.933 10.184 1.00 98.50 179 LEU A C 1
ATOM 1497 O O . LEU A 1 179 ? -1.533 3.788 11.362 1.00 98.50 179 LEU A O 1
ATOM 1501 N N . THR A 1 180 ? -0.654 5.051 9.721 1.00 98.50 180 THR A N 1
ATOM 1502 C CA . THR A 1 180 ? -0.559 6.295 10.490 1.00 98.50 180 THR A CA 1
ATOM 1503 C C . THR A 1 180 ? -1.163 7.419 9.672 1.00 98.50 180 THR A C 1
ATOM 1505 O O . THR A 1 180 ? -0.629 7.753 8.618 1.00 98.50 180 THR A O 1
ATOM 1508 N N . MET A 1 181 ? -2.264 7.998 10.141 1.00 97.00 181 MET A N 1
ATOM 1509 C CA . MET A 1 181 ? -2.953 9.046 9.389 1.00 97.00 181 MET A CA 1
ATOM 1510 C C . MET A 1 181 ? -3.413 10.177 10.296 1.00 97.00 181 MET A C 1
ATOM 1512 O O . MET A 1 181 ? -3.683 9.959 11.479 1.00 97.00 181 MET A O 1
ATOM 1516 N N . LEU A 1 182 ? -3.528 11.376 9.734 1.00 97.81 182 LEU A N 1
ATOM 1517 C CA . LEU A 1 182 ? -4.136 12.500 10.434 1.00 97.81 182 LEU A CA 1
ATOM 1518 C C . LEU A 1 182 ? -5.658 12.485 10.237 1.00 97.81 182 LEU A C 1
ATOM 1520 O O . LEU A 1 182 ? -6.380 12.335 11.217 1.00 97.81 182 LEU A O 1
ATOM 1524 N N . GLU A 1 183 ? -6.131 12.504 8.996 1.00 97.94 183 GLU A N 1
ATOM 1525 C CA . GLU A 1 183 ? -7.554 12.450 8.658 1.00 97.94 183 GLU A CA 1
ATOM 1526 C C . GLU A 1 183 ? -7.850 11.261 7.732 1.00 97.94 183 GLU A C 1
ATOM 1528 O O . GLU A 1 183 ? -7.135 10.996 6.763 1.00 97.94 183 GLU A O 1
ATOM 1533 N N . LEU A 1 184 ? -8.904 10.505 8.053 1.00 97.94 184 LEU A N 1
ATOM 1534 C CA . LEU A 1 184 ? -9.456 9.485 7.164 1.00 97.94 184 LEU A CA 1
ATOM 1535 C C . LEU A 1 184 ? -10.978 9.462 7.244 1.00 97.94 184 LEU A C 1
ATOM 1537 O O . LEU A 1 184 ? -11.558 9.281 8.313 1.00 97.94 184 LEU A O 1
ATOM 1541 N N . HIS A 1 185 ? -11.664 9.572 6.108 1.00 97.31 185 HIS A N 1
ATOM 1542 C CA . HIS A 1 185 ? -13.121 9.462 6.135 1.00 97.31 185 HIS A CA 1
ATOM 1543 C C . HIS A 1 185 ? -13.573 8.002 6.264 1.00 97.31 185 HIS A C 1
ATOM 1545 O O . HIS A 1 185 ? -14.385 7.673 7.131 1.00 97.31 185 HIS A O 1
ATOM 1551 N N . THR A 1 186 ? -13.067 7.079 5.446 1.00 98.62 186 THR A N 1
ATOM 1552 C CA . THR A 1 186 ? -13.503 5.677 5.548 1.00 98.62 186 THR A CA 1
ATOM 1553 C C . THR A 1 186 ? -12.400 4.664 5.284 1.00 98.62 186 THR A C 1
ATOM 1555 O O . THR A 1 186 ? -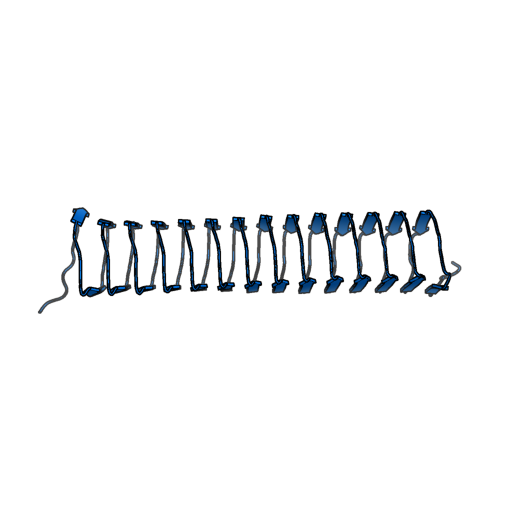11.687 4.737 4.285 1.00 98.62 186 THR A O 1
ATOM 1558 N N . LEU A 1 187 ? -12.325 3.663 6.163 1.00 98.69 187 LEU A N 1
ATOM 1559 C CA . LEU A 1 187 ? -11.433 2.515 6.053 1.00 98.69 187 LEU A CA 1
ATOM 1560 C C . LEU A 1 187 ? -12.225 1.210 5.965 1.00 98.69 187 LEU A C 1
ATOM 1562 O O . LEU A 1 187 ? -12.974 0.870 6.883 1.00 98.69 187 LEU A O 1
ATOM 1566 N N . TYR A 1 188 ? -11.986 0.449 4.900 1.00 98.81 188 TYR A N 1
ATOM 1567 C CA . TYR A 1 188 ? -12.448 -0.925 4.738 1.00 98.81 188 TYR A CA 1
ATOM 1568 C C . TYR A 1 188 ? -11.255 -1.876 4.659 1.00 98.81 188 TYR A C 1
ATOM 1570 O O . TYR A 1 188 ? -10.491 -1.833 3.691 1.00 98.81 188 TYR A O 1
ATOM 1578 N N . LEU A 1 189 ? -11.122 -2.764 5.648 1.00 98.50 189 LEU A N 1
ATOM 1579 C CA . LEU A 1 189 ? -10.181 -3.883 5.611 1.00 98.50 189 LEU A CA 1
ATOM 1580 C C . LEU A 1 189 ? -10.943 -5.208 5.547 1.00 98.50 189 LEU A C 1
ATOM 1582 O O . LEU A 1 189 ? -11.768 -5.523 6.411 1.00 98.50 189 LEU A O 1
ATOM 1586 N N . THR A 1 190 ? -10.629 -5.990 4.522 1.00 98.56 190 THR A N 1
ATOM 1587 C CA . THR A 1 190 ? -11.148 -7.344 4.308 1.00 98.56 190 THR A CA 1
ATOM 1588 C C . THR A 1 190 ? -9.967 -8.280 4.105 1.00 98.56 190 THR A C 1
ATOM 1590 O O . THR A 1 190 ? -9.240 -8.146 3.119 1.00 98.56 190 THR A O 1
ATOM 1593 N N . MET A 1 191 ? -9.732 -9.193 5.045 1.00 97.56 191 MET A N 1
ATOM 1594 C CA . MET A 1 191 ? -8.575 -10.084 4.958 1.00 97.56 191 MET A CA 1
ATOM 1595 C C . MET A 1 191 ? -8.897 -11.497 5.422 1.00 97.56 191 MET A C 1
ATOM 1597 O O . MET A 1 191 ? -9.771 -11.700 6.263 1.00 97.56 191 MET A O 1
ATOM 1601 N N . LEU A 1 192 ? -8.164 -12.476 4.901 1.00 98.12 192 LEU A N 1
ATOM 1602 C CA . LEU A 1 192 ? -8.247 -13.845 5.397 1.00 98.12 192 LEU A CA 1
ATOM 1603 C C . LEU A 1 192 ? -7.305 -14.035 6.595 1.00 98.12 192 LEU A C 1
ATOM 1605 O O . LEU A 1 192 ? -7.784 -14.314 7.691 1.00 98.12 192 LEU A O 1
ATOM 1609 N N . GLU A 1 193 ? -6.014 -13.764 6.425 1.00 98.12 193 GLU A N 1
ATOM 1610 C CA . GLU A 1 193 ? -5.005 -13.879 7.481 1.00 98.12 193 GLU A CA 1
ATOM 1611 C C . GLU A 1 193 ? -4.246 -12.558 7.665 1.00 98.12 193 GLU A C 1
ATOM 1613 O O . GLU A 1 193 ? -3.804 -11.920 6.705 1.00 98.12 193 GLU A O 1
ATOM 1618 N N . LEU A 1 194 ? -4.098 -12.131 8.923 1.00 98.31 194 LEU A N 1
ATOM 1619 C CA . LEU A 1 194 ? -3.207 -11.036 9.300 1.00 98.31 194 LEU A CA 1
ATOM 1620 C C . LEU A 1 194 ? -2.482 -11.346 10.603 1.00 98.31 194 LEU A C 1
ATOM 1622 O O . LEU A 1 194 ? -3.101 -11.645 11.622 1.00 98.31 194 LEU A O 1
ATOM 1626 N N . HIS A 1 195 ? -1.158 -11.217 10.620 1.00 97.81 195 HIS A N 1
ATOM 1627 C CA . HIS A 1 195 ? -0.432 -11.392 11.875 1.00 97.81 195 HIS A CA 1
ATOM 1628 C C . HIS A 1 195 ? -0.576 -10.151 12.768 1.00 97.81 195 HIS A C 1
ATOM 1630 O O . HIS A 1 195 ? -1.122 -10.245 13.869 1.00 97.81 195 HIS A O 1
ATOM 1636 N N . THR A 1 196 ? -0.184 -8.966 12.292 1.00 98.69 196 THR A N 1
ATOM 1637 C CA . THR A 1 196 ? -0.245 -7.762 13.135 1.00 98.69 196 THR A CA 1
ATOM 1638 C C . THR A 1 196 ? -0.789 -6.538 12.415 1.00 98.69 196 THR A C 1
ATOM 1640 O O . THR A 1 196 ? -0.313 -6.167 11.340 1.00 98.69 196 THR A O 1
ATOM 1643 N N . LEU A 1 197 ? -1.734 -5.863 13.070 1.00 98.69 197 LEU A N 1
ATOM 1644 C CA . LEU A 1 197 ? -2.308 -4.592 12.645 1.00 98.69 197 LEU A CA 1
ATOM 1645 C C . LEU A 1 197 ? -2.019 -3.486 13.663 1.00 98.69 197 LEU A C 1
ATOM 1647 O O . LEU A 1 197 ? -2.409 -3.593 14.826 1.00 98.69 197 LEU A O 1
ATOM 1651 N N . TYR A 1 198 ? -1.405 -2.402 13.197 1.00 98.81 198 TYR A N 1
ATOM 1652 C CA . TYR A 1 198 ? -1.258 -1.150 13.930 1.00 98.81 198 TYR A CA 1
ATOM 1653 C C . TYR A 1 198 ? -1.998 -0.031 13.195 1.00 98.81 198 TYR A C 1
ATOM 1655 O O . TYR A 1 198 ? -1.590 0.354 12.098 1.00 98.81 198 TYR A O 1
ATOM 1663 N N . LEU A 1 199 ? -3.049 0.514 13.812 1.00 98.44 199 LEU A N 1
ATOM 1664 C CA . LEU A 1 199 ? -3.700 1.746 13.364 1.00 98.44 199 LEU A CA 1
ATOM 1665 C C . LEU A 1 199 ? -3.460 2.847 14.395 1.00 98.44 199 LEU A C 1
ATOM 1667 O O . LEU A 1 199 ? -3.793 2.693 15.572 1.00 98.44 199 LEU A O 1
ATOM 1671 N N . THR A 1 200 ? -2.879 3.955 13.947 1.00 98.50 200 THR A N 1
ATOM 1672 C CA . THR A 1 200 ? -2.763 5.192 14.723 1.00 98.50 200 THR A CA 1
ATOM 1673 C C . THR A 1 200 ? -3.366 6.324 13.917 1.00 98.50 200 THR A C 1
ATOM 1675 O O . THR A 1 200 ? -2.858 6.642 12.843 1.00 98.50 200 THR A O 1
ATOM 1678 N N . MET A 1 201 ? -4.440 6.923 14.418 1.00 97.00 201 MET A N 1
ATOM 1679 C CA . MET A 1 201 ? -5.143 7.975 13.689 1.00 97.00 201 MET A CA 1
ATOM 1680 C C . MET A 1 201 ? -5.528 9.117 14.617 1.00 97.00 201 MET A C 1
ATOM 1682 O O . MET A 1 201 ? -5.804 8.890 15.798 1.00 97.00 201 MET A O 1
ATOM 1686 N N . LEU A 1 202 ? -5.569 10.332 14.077 1.00 97.62 202 LEU A N 1
ATOM 1687 C CA . LEU A 1 202 ? -6.139 11.467 14.790 1.00 97.62 202 LEU A CA 1
ATOM 1688 C C . LEU A 1 202 ? -7.665 11.454 14.621 1.00 97.62 202 LEU A C 1
ATOM 1690 O O . LEU A 1 202 ? -8.344 11.137 15.593 1.00 97.62 202 LEU A O 1
ATOM 1694 N N . ASP A 1 203 ? -8.172 11.603 13.396 1.00 97.56 203 ASP A N 1
ATOM 1695 C CA . ASP A 1 203 ? -9.613 11.605 13.122 1.00 97.56 203 ASP A CA 1
ATOM 1696 C C . ASP A 1 203 ? -10.001 10.524 12.102 1.00 97.56 203 ASP A C 1
ATOM 1698 O O . ASP A 1 203 ? -9.436 10.427 11.006 1.00 97.56 203 ASP A O 1
ATOM 1702 N N . LEU A 1 204 ? -11.002 9.708 12.449 1.00 97.69 204 LEU A N 1
ATOM 1703 C CA . LEU A 1 204 ? -11.597 8.726 11.542 1.00 97.69 204 LEU A CA 1
ATOM 1704 C C . LEU A 1 204 ? -13.122 8.742 11.619 1.00 97.69 204 LEU A C 1
ATOM 1706 O O . LEU A 1 204 ? -13.713 8.543 12.677 1.00 97.69 204 LEU A O 1
ATOM 1710 N N . HIS A 1 205 ? -13.800 8.892 10.482 1.00 97.19 205 HIS A N 1
ATOM 1711 C CA . HIS A 1 205 ? -15.261 8.818 10.496 1.00 97.19 205 HIS A CA 1
ATOM 1712 C C . HIS A 1 205 ? -15.762 7.370 10.588 1.00 97.19 205 HIS A C 1
ATOM 1714 O O . HIS A 1 205 ? -16.618 7.055 11.416 1.00 97.19 205 HIS A O 1
ATOM 1720 N N . THR A 1 206 ? -15.257 6.442 9.774 1.00 98.56 206 THR A N 1
ATOM 1721 C CA . THR A 1 206 ? -15.735 5.053 9.849 1.00 98.56 206 THR A CA 1
ATOM 1722 C C . THR A 1 206 ? -14.658 4.016 9.576 1.00 98.56 206 THR A C 1
ATOM 1724 O O . THR A 1 206 ? -13.938 4.089 8.581 1.00 98.56 206 THR A O 1
ATOM 1727 N N . LEU A 1 207 ? -14.613 3.002 10.441 1.00 98.50 207 LEU A N 1
ATOM 1728 C CA . LEU A 1 207 ? -13.747 1.835 10.328 1.00 98.50 207 LEU A CA 1
ATOM 1729 C C . LEU A 1 207 ? -14.566 0.548 10.218 1.00 98.50 207 LEU A C 1
ATOM 1731 O O . LEU A 1 207 ? -15.327 0.216 11.129 1.00 98.50 207 LEU A O 1
ATOM 1735 N N . TYR A 1 208 ? -14.339 -0.208 9.147 1.00 98.75 208 TYR A N 1
ATOM 1736 C CA . TYR A 1 208 ? -14.826 -1.572 8.973 1.00 98.75 208 TYR A CA 1
ATOM 1737 C C . TYR A 1 208 ? -13.650 -2.544 8.890 1.00 98.75 208 TYR A C 1
ATOM 1739 O O . TYR A 1 208 ? -12.883 -2.507 7.926 1.00 98.75 208 TYR A O 1
ATOM 1747 N N . LEU A 1 209 ? -13.534 -3.438 9.875 1.00 98.38 209 LEU A N 1
ATOM 1748 C CA . LEU A 1 209 ? -12.607 -4.567 9.843 1.00 98.38 209 LEU A CA 1
ATOM 1749 C C . LEU A 1 209 ? -13.387 -5.880 9.756 1.00 98.38 209 LEU A C 1
ATOM 1751 O O . LEU A 1 209 ? -14.214 -6.195 10.618 1.00 98.38 209 LEU A O 1
ATOM 1755 N N . THR A 1 210 ? -13.097 -6.648 8.714 1.00 98.50 210 THR A N 1
ATOM 1756 C CA . THR A 1 210 ? -13.649 -7.985 8.475 1.00 98.50 210 THR A CA 1
ATOM 1757 C C . THR A 1 210 ? -12.495 -8.950 8.256 1.00 98.50 210 THR A C 1
ATOM 1759 O O . THR A 1 21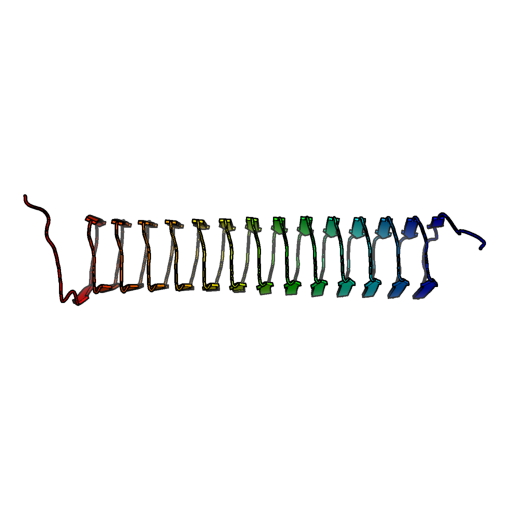0 ? -11.760 -8.820 7.276 1.00 98.50 210 THR A O 1
ATOM 1762 N N . MET A 1 211 ? -12.292 -9.885 9.181 1.00 97.38 211 MET A N 1
ATOM 1763 C CA . MET A 1 211 ? -11.161 -10.810 9.091 1.00 97.38 211 MET A CA 1
ATOM 1764 C C . MET A 1 211 ? -11.533 -12.217 9.536 1.00 97.38 211 MET A C 1
ATOM 1766 O O . MET A 1 211 ? -12.384 -12.395 10.408 1.00 97.38 211 MET A O 1
ATOM 1770 N N . LEU A 1 212 ? -10.864 -13.220 8.972 1.00 97.94 212 LEU A N 1
ATOM 1771 C CA . LEU A 1 212 ? -10.989 -14.593 9.452 1.00 97.94 212 LEU A CA 1
ATOM 1772 C C . LEU A 1 212 ? -10.035 -14.834 10.631 1.00 97.94 212 LEU A C 1
ATOM 1774 O O . LEU A 1 212 ? -10.503 -15.128 11.727 1.00 97.94 212 LEU A O 1
ATOM 1778 N N . GLU A 1 213 ? -8.740 -14.591 10.451 1.00 97.94 213 GLU A N 1
ATOM 1779 C CA . GLU A 1 213 ? -7.726 -14.776 11.493 1.00 97.94 213 GLU A CA 1
ATOM 1780 C C . GLU A 1 213 ? -6.887 -13.509 11.692 1.00 97.94 213 GLU A C 1
ATOM 1782 O O . GLU A 1 213 ? -6.327 -12.947 10.746 1.00 97.94 213 GLU A O 1
ATOM 1787 N N . LEU A 1 214 ? -6.772 -13.065 12.949 1.00 97.88 214 LEU A N 1
ATOM 1788 C CA . LEU A 1 214 ? -5.854 -12.001 13.346 1.00 97.88 214 LEU A CA 1
ATOM 1789 C C . LEU A 1 214 ? -5.109 -12.354 14.630 1.00 97.88 214 LEU A C 1
ATOM 1791 O O . LEU A 1 214 ? -5.710 -12.646 15.664 1.00 97.88 214 LEU A O 1
ATOM 1795 N N . HIS A 1 215 ? -3.780 -12.267 14.611 1.00 97.38 215 HIS A N 1
ATOM 1796 C CA . HIS A 1 215 ? -3.019 -12.492 15.836 1.00 97.38 215 HIS A CA 1
ATOM 1797 C C . HIS A 1 215 ? -3.087 -11.273 16.765 1.00 97.38 215 HIS A C 1
ATOM 1799 O O . HIS A 1 215 ? -3.492 -11.398 17.920 1.00 97.38 215 HIS A O 1
ATOM 1805 N N . THR A 1 216 ? -2.721 -10.076 16.306 1.00 98.56 216 THR A N 1
ATOM 1806 C CA . THR A 1 216 ? -2.741 -8.892 17.179 1.00 98.56 216 THR A CA 1
ATOM 1807 C C . THR A 1 216 ? -3.272 -7.643 16.489 1.00 98.56 216 THR A C 1
ATOM 1809 O O . THR A 1 216 ? -2.819 -7.272 15.407 1.00 98.56 216 THR A O 1
ATOM 1812 N N . LEU A 1 217 ? -4.190 -6.957 17.172 1.00 98.50 217 LEU A N 1
ATOM 1813 C CA . LEU A 1 217 ? -4.741 -5.667 16.775 1.00 98.50 217 LEU A CA 1
ATOM 1814 C C . LEU A 1 217 ? -4.393 -4.582 17.796 1.00 98.50 217 LEU A C 1
ATOM 1816 O O . LEU A 1 217 ? -4.758 -4.694 18.967 1.00 98.50 217 LEU A O 1
ATOM 1820 N N . TYR A 1 218 ? -3.764 -3.508 17.330 1.00 98.69 218 TYR A N 1
ATOM 1821 C CA . TYR A 1 218 ? -3.573 -2.265 18.070 1.00 98.69 218 TYR A CA 1
ATOM 1822 C C . TYR A 1 218 ? -4.317 -1.126 17.373 1.00 98.69 218 TYR A C 1
ATOM 1824 O O . TYR A 1 218 ? -3.939 -0.735 16.267 1.00 98.69 218 TYR A O 1
ATOM 1832 N N . LEU A 1 219 ? -5.335 -0.568 18.031 1.00 98.06 219 LEU A N 1
ATOM 1833 C CA . LEU A 1 219 ? -5.991 0.673 17.614 1.00 98.06 219 LEU A CA 1
ATOM 1834 C C . LEU A 1 219 ? -5.703 1.772 18.633 1.00 98.06 219 LEU A C 1
ATOM 1836 O O . LEU A 1 219 ? -6.008 1.621 19.818 1.00 98.06 219 LEU A O 1
ATOM 1840 N N . THR A 1 220 ? -5.123 2.872 18.163 1.00 98.31 220 THR A N 1
ATOM 1841 C CA . THR A 1 220 ? -4.958 4.111 18.930 1.00 98.31 220 THR A CA 1
ATOM 1842 C C . THR A 1 220 ? -5.574 5.257 18.148 1.00 98.31 220 THR A C 1
ATOM 1844 O O . THR A 1 220 ? -5.090 5.583 17.066 1.00 98.31 220 THR A O 1
ATOM 1847 N N . MET A 1 221 ? -6.635 5.855 18.679 1.00 96.69 221 MET A N 1
ATOM 1848 C CA . MET A 1 221 ? -7.389 6.891 17.974 1.00 96.69 221 MET A CA 1
ATOM 1849 C C . MET A 1 221 ? -7.740 8.043 18.910 1.00 96.69 221 MET A C 1
ATOM 1851 O O . MET A 1 221 ? -8.020 7.813 20.092 1.00 96.69 221 MET A O 1
ATOM 1855 N N . LEU A 1 222 ? -7.756 9.267 18.382 1.00 96.56 222 LEU A N 1
ATOM 1856 C CA . LEU A 1 222 ? -8.261 10.422 19.119 1.00 96.56 222 LEU A CA 1
ATOM 1857 C C . LEU A 1 222 ? -9.779 10.546 18.947 1.00 96.56 222 LEU A C 1
ATOM 1859 O O . LEU A 1 222 ? -10.480 10.430 19.946 1.00 96.56 222 LEU A O 1
ATOM 1863 N N . ASP A 1 223 ? -10.280 10.674 17.720 1.00 96.56 223 ASP A N 1
ATOM 1864 C CA . ASP A 1 223 ? -11.718 10.699 17.424 1.00 96.56 223 ASP A CA 1
ATOM 1865 C C . ASP A 1 223 ? -12.089 9.593 16.425 1.00 96.56 223 ASP A C 1
ATOM 1867 O O . ASP A 1 223 ? -11.478 9.432 15.360 1.00 96.56 223 ASP A O 1
ATOM 1871 N N . LEU A 1 224 ? -13.100 8.800 16.781 1.00 96.38 224 LEU A N 1
ATOM 1872 C CA . LEU A 1 224 ? -13.728 7.840 15.887 1.00 96.38 224 LEU A CA 1
ATOM 1873 C C . LEU A 1 224 ? -15.250 7.914 15.982 1.00 96.38 224 LEU A C 1
ATOM 1875 O O . LEU A 1 224 ? -15.853 7.622 17.015 1.00 96.38 224 LEU A O 1
ATOM 1879 N N . HIS A 1 225 ? -15.915 8.180 14.859 1.00 95.94 225 HIS A N 1
ATOM 1880 C CA . HIS A 1 225 ? -17.375 8.171 14.860 1.00 95.94 225 HIS A CA 1
ATOM 1881 C C . HIS A 1 225 ? -17.942 6.743 14.899 1.00 95.94 225 HIS A C 1
ATOM 1883 O O . HIS A 1 225 ? -18.838 6.445 15.689 1.00 95.94 225 HIS A O 1
ATOM 1889 N N . THR A 1 226 ? -17.451 5.812 14.080 1.00 98.00 226 THR A N 1
ATOM 1890 C CA . THR A 1 226 ? -17.982 4.439 14.110 1.00 98.00 226 THR A CA 1
ATOM 1891 C C . THR A 1 226 ? -16.932 3.370 13.844 1.00 98.00 226 THR A C 1
ATOM 1893 O O . THR A 1 226 ? -16.205 3.424 12.853 1.00 98.00 226 THR A O 1
ATOM 1896 N N . LEU A 1 227 ? -16.925 2.349 14.704 1.00 97.81 227 LEU A N 1
ATOM 1897 C CA . LEU A 1 227 ? -16.097 1.154 14.591 1.00 97.81 227 LEU A CA 1
ATOM 1898 C C . LEU A 1 227 ? -16.954 -0.104 14.432 1.00 97.81 227 LEU A C 1
ATOM 1900 O O . LEU A 1 227 ? -17.752 -0.426 15.313 1.00 97.81 227 LEU A O 1
ATOM 1904 N N . TYR A 1 228 ? -16.714 -0.855 13.361 1.00 98.50 228 TYR A N 1
ATOM 1905 C CA . TYR A 1 228 ? -17.218 -2.210 13.163 1.00 98.50 228 TYR A CA 1
ATOM 1906 C C . TYR A 1 228 ? -16.052 -3.198 13.111 1.00 98.50 228 TYR A C 1
ATOM 1908 O O . TYR A 1 228 ? -15.260 -3.169 12.168 1.00 98.50 228 TYR A O 1
ATOM 1916 N N . LEU A 1 229 ? -15.972 -4.096 14.095 1.00 97.56 229 LEU A N 1
ATOM 1917 C CA . LEU A 1 229 ? -15.067 -5.246 14.071 1.00 97.56 229 LEU A CA 1
ATOM 1918 C C . LEU A 1 229 ? -15.871 -6.538 13.934 1.00 97.56 229 LEU A C 1
ATOM 1920 O O . LEU A 1 229 ? -16.721 -6.856 14.771 1.00 97.56 229 LEU A O 1
ATOM 1924 N N . THR A 1 230 ? -15.577 -7.285 12.878 1.00 98.12 230 THR A N 1
ATOM 1925 C CA . THR A 1 230 ? -16.154 -8.600 12.594 1.00 98.12 230 THR A CA 1
ATOM 1926 C C . THR A 1 230 ? -15.020 -9.588 12.376 1.00 98.12 230 THR A C 1
ATOM 1928 O O . THR A 1 230 ? -14.279 -9.486 11.400 1.00 98.12 230 THR A O 1
ATOM 1931 N N . MET A 1 231 ? -14.841 -10.511 13.315 1.00 96.50 231 MET A N 1
ATOM 1932 C CA . MET A 1 231 ? -13.721 -11.445 13.278 1.00 96.50 231 MET A CA 1
ATOM 1933 C C . MET A 1 231 ? -14.165 -12.840 13.692 1.00 96.50 231 MET A C 1
ATOM 1935 O O . MET A 1 231 ? -15.005 -12.985 14.585 1.00 96.50 231 MET A O 1
ATOM 1939 N N . LEU A 1 232 ? -13.572 -13.861 13.076 1.00 97.00 232 LEU A N 1
ATOM 1940 C CA . LEU A 1 232 ? -13.728 -15.232 13.548 1.00 97.00 232 LEU A CA 1
ATOM 1941 C C . LEU A 1 232 ? -12.768 -15.467 14.725 1.00 97.00 232 LEU A C 1
ATOM 1943 O O . LEU A 1 232 ? -13.245 -15.550 15.854 1.00 97.00 232 LEU A O 1
ATOM 1947 N N . ASP A 1 233 ? -11.456 -15.381 14.501 1.00 97.12 233 ASP A N 1
ATOM 1948 C CA . ASP A 1 233 ? -10.453 -15.590 15.552 1.00 97.12 233 ASP A CA 1
ATOM 1949 C C . ASP A 1 233 ? -9.559 -14.360 15.757 1.00 97.12 233 ASP A C 1
ATOM 1951 O O . ASP A 1 233 ? -8.938 -13.843 14.822 1.00 97.12 233 ASP A O 1
ATOM 1955 N N . LEU A 1 234 ? -9.446 -13.911 17.012 1.00 96.81 234 LEU A N 1
ATOM 1956 C CA . LEU A 1 234 ? -8.498 -12.877 17.426 1.00 96.81 234 LEU A CA 1
ATOM 1957 C C . LEU A 1 234 ? -7.751 -13.273 18.697 1.00 96.81 234 LEU A C 1
ATOM 1959 O O . LEU A 1 234 ? -8.340 -13.505 19.754 1.00 96.81 234 LEU A O 1
ATOM 1963 N N . HIS A 1 235 ? -6.420 -13.281 18.639 1.00 96.81 235 HIS A N 1
ATOM 1964 C CA . HIS A 1 235 ? -5.639 -13.582 19.835 1.00 96.81 235 HIS A CA 1
ATOM 1965 C C . HIS A 1 235 ? -5.592 -12.386 20.796 1.00 96.81 235 HIS A C 1
ATOM 1967 O O . HIS A 1 235 ? -5.948 -12.525 21.966 1.00 96.81 235 HIS A O 1
ATOM 1973 N N . THR A 1 236 ? -5.192 -11.198 20.340 1.00 98.19 236 THR A N 1
ATOM 1974 C CA . THR A 1 236 ? -5.114 -10.025 21.226 1.00 98.19 236 THR A CA 1
ATOM 1975 C C . THR A 1 236 ? -5.649 -8.753 20.584 1.00 98.19 236 THR A C 1
ATOM 1977 O O . THR A 1 236 ? -5.255 -8.387 19.478 1.00 98.19 236 THR A O 1
ATOM 1980 N N . LEU A 1 237 ? -6.498 -8.043 21.328 1.00 97.50 237 LEU A N 1
ATOM 1981 C CA . LEU A 1 237 ? -7.045 -6.741 20.974 1.00 97.50 237 LEU A CA 1
ATOM 1982 C C . LEU A 1 237 ? -6.626 -5.676 21.991 1.00 97.50 237 LEU A C 1
ATOM 1984 O O . LEU A 1 237 ? -6.954 -5.783 23.173 1.00 97.50 237 LEU A O 1
ATOM 1988 N N . TYR A 1 238 ? -5.965 -4.625 21.513 1.00 98.19 238 TYR A N 1
ATOM 1989 C CA . TYR A 1 238 ? -5.704 -3.392 22.247 1.00 98.19 238 TYR A CA 1
ATOM 1990 C C . TYR A 1 238 ? -6.474 -2.237 21.609 1.00 98.19 238 TYR A C 1
ATOM 1992 O O . TYR A 1 238 ? -6.207 -1.861 20.467 1.00 98.19 238 TYR A O 1
ATOM 2000 N N . LEU A 1 239 ? -7.398 -1.655 22.369 1.00 96.00 239 LEU A N 1
ATOM 2001 C CA . LEU A 1 239 ? -8.160 -0.472 21.985 1.00 96.00 239 LEU A CA 1
ATOM 2002 C C . LEU A 1 239 ? -7.842 0.678 22.943 1.00 96.00 239 LEU A C 1
ATOM 2004 O O . LEU A 1 239 ? -8.094 0.583 24.147 1.00 96.00 239 LEU A O 1
ATOM 2008 N N . THR A 1 240 ? -7.285 1.756 22.397 1.00 96.94 240 THR A N 1
ATOM 2009 C CA . THR A 1 240 ? -7.053 3.022 23.098 1.00 96.94 240 THR A CA 1
ATOM 2010 C C . THR A 1 240 ? -7.732 4.137 22.331 1.00 96.94 240 THR A C 1
ATOM 2012 O O . THR A 1 240 ? -7.289 4.495 21.243 1.00 96.94 240 THR A O 1
ATOM 2015 N N . MET A 1 241 ? -8.806 4.676 22.893 1.00 94.62 241 MET A N 1
ATOM 2016 C CA . MET A 1 241 ? -9.591 5.719 22.241 1.00 94.62 241 MET A CA 1
ATOM 2017 C C . MET A 1 241 ? -9.877 6.846 23.223 1.00 94.62 241 MET A C 1
ATOM 2019 O O . MET A 1 241 ? -10.202 6.589 24.388 1.00 94.62 241 MET A O 1
ATOM 2023 N N . LEU A 1 242 ? -9.785 8.082 22.740 1.00 93.69 242 LEU A N 1
ATOM 2024 C CA . LEU A 1 242 ? -10.259 9.238 23.489 1.00 93.69 242 LEU A CA 1
ATOM 2025 C C . LEU A 1 242 ? -11.776 9.376 23.289 1.00 93.69 242 LEU A C 1
ATOM 2027 O O . LEU A 1 242 ? -12.513 9.071 24.221 1.00 93.69 242 LEU A O 1
ATOM 2031 N N . ASP A 1 243 ? -12.235 9.636 22.066 1.00 92.75 243 ASP A N 1
ATOM 2032 C CA . ASP A 1 243 ? -13.658 9.761 21.741 1.00 92.75 243 ASP A CA 1
ATOM 2033 C C . ASP A 1 243 ? -14.116 8.661 20.770 1.00 92.75 243 ASP A C 1
ATOM 2035 O O . ASP A 1 243 ? -13.542 8.465 19.696 1.00 92.75 243 ASP A O 1
ATOM 2039 N N . LEU A 1 244 ? -15.171 7.924 21.138 1.00 92.38 244 LEU A N 1
ATOM 2040 C CA . LEU A 1 244 ? -15.846 6.972 20.251 1.00 92.38 244 LEU A CA 1
ATOM 2041 C C . LEU A 1 244 ? -17.367 7.109 20.331 1.00 92.38 244 LEU A C 1
ATOM 2043 O O . LEU A 1 244 ? -17.983 6.871 21.371 1.00 92.38 244 LEU A O 1
ATOM 2047 N N . HIS A 1 245 ? -18.021 7.408 19.210 1.00 91.50 245 HIS A N 1
ATOM 2048 C CA . HIS A 1 245 ? -19.483 7.484 19.214 1.00 91.50 245 HIS A CA 1
ATOM 2049 C C . HIS A 1 245 ? -20.133 6.091 19.214 1.00 91.50 245 HIS A C 1
ATOM 2051 O O . HIS A 1 245 ? -20.976 5.794 20.069 1.00 91.50 245 HIS A O 1
ATOM 2057 N N . THR A 1 246 ? -19.724 5.198 18.311 1.00 94.94 246 THR A N 1
ATOM 2058 C CA . THR A 1 246 ? -20.338 3.868 18.210 1.00 94.94 246 THR A CA 1
ATOM 2059 C C . THR A 1 246 ? -19.330 2.749 18.005 1.00 94.94 246 THR A C 1
ATOM 2061 O O . THR A 1 246 ? -18.523 2.783 17.079 1.00 94.94 246 THR A O 1
ATOM 2064 N N . LEU A 1 247 ? -19.453 1.705 18.829 1.00 94.31 247 LEU A N 1
ATOM 2065 C CA . LEU A 1 247 ? -18.675 0.476 18.740 1.00 94.31 247 LEU A CA 1
ATOM 2066 C C . LEU A 1 247 ? -19.568 -0.746 18.502 1.00 94.31 247 LEU A C 1
ATOM 2068 O O . LEU A 1 247 ? -20.425 -1.059 19.330 1.00 94.31 247 LEU A O 1
ATOM 2072 N N . TYR A 1 248 ? -19.297 -1.483 17.427 1.00 96.56 248 TYR A N 1
ATOM 2073 C CA . TYR A 1 248 ? -19.822 -2.821 17.172 1.00 96.56 248 TYR A CA 1
ATOM 2074 C C . TYR A 1 248 ? -18.677 -3.836 17.169 1.00 96.56 248 TYR A C 1
ATOM 2076 O O . TYR A 1 248 ? -17.813 -3.795 16.293 1.00 96.56 248 TYR A O 1
ATOM 2084 N N . LEU A 1 249 ? -18.689 -4.769 18.124 1.00 94.12 249 LEU A N 1
ATOM 2085 C CA . LEU A 1 249 ? -17.776 -5.913 18.153 1.00 94.12 249 LEU A CA 1
ATOM 2086 C C . LEU A 1 249 ? -18.552 -7.216 17.976 1.00 94.12 249 LEU A C 1
ATOM 2088 O O . LEU A 1 249 ? -19.428 -7.558 18.775 1.00 94.12 249 LEU A O 1
ATOM 2092 N N . THR A 1 250 ? -18.187 -7.957 16.939 1.00 95.62 250 THR A N 1
ATOM 2093 C CA . THR A 1 250 ? -18.696 -9.297 16.640 1.00 95.62 250 THR A CA 1
ATOM 2094 C C . THR A 1 250 ? -17.505 -10.236 16.498 1.00 95.62 250 THR A C 1
ATOM 2096 O O . THR A 1 250 ? -16.737 -10.137 15.545 1.00 95.62 250 THR A O 1
ATOM 2099 N N . MET A 1 251 ? -17.320 -11.101 17.490 1.00 94.31 251 MET A N 1
ATOM 2100 C CA . MET A 1 251 ? -16.175 -12.004 17.585 1.00 94.31 251 MET A CA 1
ATOM 2101 C C . MET A 1 251 ? -16.672 -13.411 17.901 1.00 94.31 251 MET A C 1
ATOM 2103 O O . MET A 1 251 ? -17.543 -13.563 18.763 1.00 94.31 251 MET A O 1
ATOM 2107 N N . LEU A 1 252 ? -16.127 -14.433 17.242 1.00 94.62 252 LEU A N 1
ATOM 2108 C CA . LEU A 1 252 ? -16.336 -15.810 17.684 1.00 94.62 252 LEU A CA 1
ATOM 2109 C C . LEU A 1 252 ? -15.386 -16.094 18.857 1.00 94.62 252 LEU A C 1
ATOM 2111 O O . LEU A 1 252 ? -15.861 -16.149 19.993 1.00 94.62 252 LEU A O 1
ATOM 2115 N N . ASP A 1 253 ? -14.075 -16.073 18.616 1.00 95.06 253 ASP A N 1
ATOM 2116 C CA . ASP A 1 253 ? -13.069 -16.336 19.647 1.00 95.06 253 ASP A CA 1
ATOM 2117 C C . ASP A 1 253 ? -12.148 -15.128 19.878 1.00 95.06 253 ASP A C 1
ATOM 2119 O O . ASP A 1 253 ? -11.505 -14.602 18.965 1.00 95.06 253 ASP A O 1
ATOM 2123 N N . LEU A 1 254 ? -12.048 -14.699 21.142 1.00 94.25 254 LEU A N 1
ATOM 2124 C CA . LEU A 1 254 ? -11.106 -13.679 21.599 1.00 94.25 254 LEU A CA 1
ATOM 2125 C C . LEU A 1 254 ? -10.318 -14.168 22.820 1.00 94.25 254 LEU A C 1
ATOM 2127 O O . LEU A 1 254 ? -10.877 -14.479 23.877 1.00 94.25 254 LEU A O 1
ATOM 2131 N N . HIS A 1 255 ? -8.988 -14.207 22.727 1.00 94.12 255 HIS A N 1
ATOM 2132 C CA . HIS A 1 255 ? -8.184 -14.596 23.888 1.00 94.12 255 HIS A CA 1
ATOM 2133 C C . HIS A 1 255 ? -7.994 -13.432 24.872 1.00 94.12 255 HIS A C 1
ATOM 2135 O O . HIS A 1 255 ? -8.279 -13.574 26.065 1.00 94.12 255 HIS A O 1
ATOM 2141 N N . THR A 1 256 ? -7.567 -12.265 24.393 1.00 97.06 256 THR A N 1
ATOM 2142 C CA . THR A 1 256 ? -7.266 -11.129 25.271 1.00 97.06 256 THR A CA 1
ATOM 2143 C C . THR A 1 256 ? -7.823 -9.817 24.744 1.00 97.06 256 THR A C 1
ATOM 2145 O O . THR A 1 256 ? -7.545 -9.432 23.611 1.00 97.06 256 THR A O 1
ATOM 2148 N N . LEU A 1 257 ? -8.554 -9.099 25.601 1.00 95.00 257 LEU A N 1
ATOM 2149 C CA . LEU A 1 257 ? -9.063 -7.756 25.333 1.00 95.00 257 LEU A CA 1
ATOM 2150 C C . LEU A 1 257 ? -8.527 -6.743 26.349 1.00 95.00 257 LEU A C 1
ATOM 2152 O O . LEU A 1 257 ? -8.804 -6.848 27.545 1.00 95.00 257 LEU A O 1
ATOM 2156 N N . TYR A 1 258 ? -7.835 -5.722 25.850 1.00 96.19 258 TYR A N 1
ATOM 2157 C CA . TYR A 1 258 ? -7.506 -4.496 26.569 1.00 96.19 258 TYR A CA 1
ATOM 2158 C C . TYR A 1 258 ? -8.305 -3.338 25.982 1.00 96.19 258 TYR A C 1
ATOM 2160 O O . TYR A 1 258 ? -8.114 -2.971 24.823 1.00 96.19 258 TYR A O 1
ATOM 2168 N N . LEU A 1 259 ? -9.182 -2.753 26.793 1.00 92.50 259 LEU A N 1
ATOM 2169 C CA . LEU A 1 259 ? -10.033 -1.643 26.391 1.00 92.50 259 LEU A CA 1
ATOM 2170 C C . LEU A 1 259 ? -9.802 -0.441 27.307 1.00 92.50 259 LEU A C 1
ATOM 2172 O O . LEU A 1 259 ? -10.101 -0.482 28.504 1.00 92.50 259 LEU A O 1
ATOM 2176 N N . THR A 1 260 ? -9.287 0.634 26.720 1.00 93.62 260 THR A N 1
ATOM 2177 C CA . THR A 1 260 ? -9.095 1.930 27.370 1.00 93.62 260 THR A CA 1
ATOM 2178 C C . THR A 1 260 ? -9.848 2.990 26.569 1.00 93.62 260 THR A C 1
ATOM 2180 O O . THR A 1 260 ? -9.523 3.257 25.416 1.00 93.62 260 THR A O 1
ATOM 2183 N N . MET A 1 261 ? -10.911 3.528 27.163 1.00 89.44 261 MET A N 1
ATOM 2184 C CA . MET A 1 261 ? -11.832 4.461 26.508 1.00 89.44 261 MET A CA 1
ATOM 2185 C C . MET A 1 261 ? -12.098 5.614 27.462 1.00 89.44 261 MET A C 1
ATOM 2187 O O . MET A 1 261 ? -12.445 5.342 28.614 1.00 89.44 261 MET A O 1
ATOM 2191 N N . LEU A 1 262 ? -11.938 6.860 27.013 1.00 90.56 262 LEU A N 1
ATOM 2192 C CA . LEU A 1 262 ? -12.367 8.016 27.802 1.00 90.56 262 LEU A CA 1
ATOM 2193 C C . LEU A 1 262 ? -13.878 8.211 27.646 1.00 90.56 262 LEU A C 1
ATOM 2195 O O . LEU A 1 262 ? -14.590 8.083 28.639 1.00 90.56 262 LEU A O 1
ATOM 2199 N N . ASP A 1 263 ? -14.342 8.385 26.407 1.00 87.75 263 ASP A N 1
ATOM 2200 C CA . ASP A 1 263 ? -15.740 8.646 26.079 1.00 87.75 263 ASP A CA 1
ATOM 2201 C C . ASP A 1 263 ? -16.291 7.628 25.065 1.00 87.75 263 ASP A C 1
ATOM 2203 O O . ASP A 1 263 ? -15.723 7.377 23.998 1.00 87.75 263 ASP A O 1
ATOM 2207 N N . LEU A 1 264 ? -17.432 7.019 25.411 1.00 88.44 264 LEU A N 1
ATOM 2208 C CA . LEU A 1 264 ? -18.156 6.066 24.565 1.00 88.44 264 LEU A CA 1
ATOM 2209 C C . LEU A 1 264 ? -19.665 6.298 24.650 1.00 88.44 264 LEU A C 1
ATOM 2211 O O . LEU A 1 264 ? -20.247 6.193 25.731 1.00 88.44 264 LEU A O 1
ATOM 2215 N N . HIS A 1 265 ? -20.320 6.547 23.511 1.00 87.00 265 HIS A N 1
ATOM 2216 C CA . HIS A 1 265 ? -21.772 6.758 23.495 1.00 87.00 265 HIS A CA 1
ATOM 2217 C C . HIS A 1 265 ? -22.575 5.457 23.346 1.00 87.00 265 HIS A C 1
ATOM 2219 O O . HIS A 1 265 ? -23.541 5.237 24.078 1.00 87.00 265 HIS A O 1
ATOM 2225 N N . THR A 1 266 ? -22.194 4.584 22.410 1.00 90.31 266 THR A N 1
ATOM 2226 C CA . THR A 1 266 ? -22.935 3.345 22.118 1.00 90.31 266 THR A CA 1
ATOM 2227 C C . THR A 1 266 ? -22.017 2.147 21.936 1.00 90.31 266 THR A C 1
ATOM 2229 O O . THR A 1 266 ? -21.003 2.220 21.245 1.00 90.31 266 THR A O 1
ATOM 2232 N N . LEU A 1 267 ? -22.406 1.024 22.544 1.00 90.50 267 LEU A N 1
ATOM 2233 C CA . LEU A 1 267 ? -21.645 -0.220 22.550 1.00 90.50 267 LEU A CA 1
ATOM 2234 C C . LEU A 1 267 ? -22.545 -1.419 22.250 1.00 90.50 267 LEU A C 1
ATOM 2236 O O . LEU A 1 267 ? -23.497 -1.685 22.983 1.00 90.50 267 LEU A O 1
ATOM 2240 N N . TYR A 1 268 ? -22.175 -2.185 21.230 1.00 91.69 268 TYR A N 1
ATOM 2241 C CA . TYR A 1 268 ? -22.780 -3.463 20.883 1.00 91.69 268 TYR A CA 1
ATOM 2242 C C . TYR A 1 268 ? -21.705 -4.547 20.883 1.00 91.69 268 TYR A C 1
ATOM 2244 O O . TYR A 1 268 ? -20.750 -4.487 20.110 1.00 91.69 268 TYR A O 1
ATOM 2252 N N . LEU A 1 269 ? -21.869 -5.543 21.754 1.00 89.69 269 LEU A N 1
ATOM 2253 C CA . LEU A 1 269 ? -20.940 -6.660 21.898 1.00 89.69 269 LEU A CA 1
ATOM 2254 C C . LEU A 1 269 ? -21.651 -7.979 21.627 1.00 89.69 269 LEU A C 1
ATOM 2256 O O . LEU A 1 269 ? -22.653 -8.304 22.263 1.00 89.69 269 LEU A O 1
ATOM 2260 N N . THR A 1 270 ? -21.072 -8.767 20.733 1.00 91.62 270 THR A N 1
ATOM 2261 C CA . THR A 1 270 ? -21.396 -10.179 20.543 1.00 91.62 270 THR A CA 1
ATOM 2262 C C . THR A 1 270 ? -20.085 -10.948 20.525 1.00 91.62 270 THR A C 1
ATOM 2264 O O . THR A 1 270 ? -19.278 -10.794 19.614 1.00 91.62 270 THR A O 1
ATOM 2267 N N . MET A 1 271 ? -19.838 -11.708 21.587 1.00 89.94 271 MET A N 1
ATOM 2268 C CA . MET A 1 271 ? -18.642 -12.533 21.739 1.00 89.94 271 MET A CA 1
ATOM 2269 C C . MET A 1 271 ? -19.078 -13.906 22.235 1.00 89.94 271 MET A C 1
ATOM 2271 O O . MET A 1 271 ? -19.840 -13.968 23.204 1.00 89.94 271 MET A O 1
ATOM 2275 N N . LEU A 1 272 ? -18.646 -14.974 21.558 1.00 91.38 272 LEU A N 1
ATOM 2276 C CA . LEU A 1 272 ? -18.930 -16.339 22.003 1.00 91.38 272 LEU A CA 1
ATOM 2277 C C . LEU A 1 272 ? -17.955 -16.730 23.115 1.00 91.38 272 LEU A C 1
ATOM 2279 O O . LEU A 1 272 ? -18.405 -17.029 24.221 1.00 91.38 272 LEU A O 1
ATOM 2283 N N . ASP A 1 273 ? -16.653 -16.621 22.846 1.00 90.44 273 ASP A N 1
ATOM 2284 C CA . ASP A 1 273 ? -15.604 -16.993 23.789 1.00 90.44 273 ASP A CA 1
ATOM 2285 C C . ASP A 1 273 ? -14.632 -15.833 24.060 1.00 90.44 273 ASP A C 1
ATOM 2287 O O . ASP A 1 273 ? -14.027 -15.252 23.160 1.00 90.44 273 ASP A O 1
ATOM 2291 N N . LEU A 1 274 ? -14.475 -15.499 25.348 1.00 91.00 274 LEU A N 1
ATOM 2292 C CA . LEU A 1 274 ? -13.532 -14.497 25.850 1.00 91.00 274 LEU A CA 1
ATOM 2293 C C . LEU A 1 274 ? -12.772 -15.046 27.058 1.00 91.00 274 LEU A C 1
ATOM 2295 O O . LEU A 1 274 ? -13.386 -15.398 28.066 1.00 91.00 274 LEU A O 1
ATOM 2299 N N . HIS A 1 275 ? -11.438 -15.067 26.993 1.00 90.62 275 HIS A N 1
ATOM 2300 C CA . HIS A 1 275 ? -10.629 -15.586 28.103 1.00 90.62 275 HIS A CA 1
ATOM 2301 C C . HIS A 1 275 ? -10.216 -14.506 29.104 1.00 90.62 275 HIS A C 1
ATOM 2303 O O . HIS A 1 275 ? -10.316 -14.720 30.313 1.00 90.62 275 HIS A O 1
ATOM 2309 N N . THR A 1 276 ? -9.723 -13.359 28.628 1.00 94.19 276 THR A N 1
ATOM 2310 C CA . THR A 1 276 ? -9.224 -12.290 29.503 1.00 94.19 276 THR A CA 1
ATOM 2311 C C . THR A 1 276 ? -9.700 -10.910 29.062 1.00 94.19 276 THR A C 1
ATOM 2313 O O . THR A 1 276 ? -9.692 -10.576 27.878 1.00 94.19 276 THR A O 1
ATOM 2316 N N . LEU A 1 277 ? -10.119 -10.106 30.044 1.00 92.81 277 LEU A N 1
ATOM 2317 C CA . LEU A 1 277 ? -10.652 -8.760 29.853 1.00 92.81 277 LEU A CA 1
ATOM 2318 C C . LEU A 1 277 ? -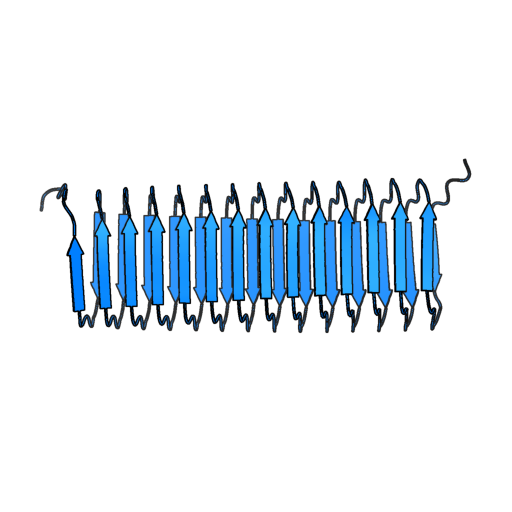10.000 -7.781 30.830 1.00 92.81 277 LEU A C 1
ATOM 2320 O O . LEU A 1 277 ? -10.068 -7.970 32.046 1.00 92.81 277 LEU A O 1
ATOM 2324 N N . TYR A 1 278 ? -9.453 -6.699 30.288 1.00 93.44 278 TYR A N 1
ATOM 2325 C CA . TYR A 1 278 ? -8.956 -5.543 31.022 1.00 93.44 278 TYR A CA 1
ATOM 2326 C C . TYR A 1 278 ? -9.684 -4.293 30.540 1.00 93.44 278 TYR A C 1
ATOM 2328 O O . TYR A 1 278 ? -9.676 -3.988 29.349 1.00 93.44 278 TYR A O 1
ATOM 2336 N N . LEU A 1 279 ? -10.306 -3.569 31.472 1.00 90.06 279 LEU A N 1
ATOM 2337 C CA . LEU A 1 279 ? -11.151 -2.423 31.163 1.00 90.06 279 LEU A CA 1
ATOM 2338 C C . LEU A 1 279 ? -10.772 -1.206 32.005 1.00 90.06 279 LEU A C 1
ATOM 2340 O O . LEU A 1 279 ? -10.732 -1.292 33.234 1.00 90.06 279 LEU A O 1
ATOM 2344 N N . THR A 1 280 ? -10.580 -0.062 31.351 1.00 90.56 280 THR A N 1
ATOM 2345 C CA . THR A 1 280 ? -10.498 1.247 32.009 1.00 90.56 280 THR A CA 1
ATOM 2346 C C . THR A 1 280 ? -11.410 2.241 31.294 1.00 90.56 280 THR A C 1
ATOM 2348 O O . THR A 1 280 ? -11.111 2.655 30.175 1.00 90.56 280 THR A O 1
ATOM 2351 N N . MET A 1 281 ? -12.512 2.615 31.949 1.00 81.00 281 MET A N 1
ATOM 2352 C CA . MET A 1 281 ? -13.473 3.608 31.459 1.00 81.00 281 MET A CA 1
ATOM 2353 C C . MET A 1 281 ? -13.842 4.559 32.607 1.00 81.00 281 MET A C 1
ATOM 2355 O O . MET A 1 281 ? -14.573 4.140 33.508 1.00 81.00 281 MET A O 1
ATOM 2359 N N . PRO A 1 282 ? -13.284 5.781 32.653 1.00 72.81 282 PRO A N 1
ATOM 2360 C CA . PRO A 1 282 ? -13.545 6.723 33.735 1.00 72.81 282 PRO A CA 1
ATOM 2361 C C . PRO A 1 282 ? -14.924 7.397 33.629 1.00 72.81 282 PRO A C 1
ATOM 2363 O O . PRO A 1 282 ? -15.525 7.624 34.677 1.00 72.81 282 PRO A O 1
ATOM 2366 N N . ASP A 1 283 ? -15.465 7.618 32.423 1.00 58.38 283 ASP A N 1
ATOM 2367 C CA . ASP A 1 283 ? -16.739 8.320 32.210 1.00 58.38 283 ASP A CA 1
ATOM 2368 C C . ASP A 1 283 ? -17.675 7.542 31.261 1.00 58.38 283 ASP A C 1
ATOM 2370 O O . ASP A 1 283 ? -17.633 7.660 30.043 1.00 58.38 283 ASP A O 1
ATOM 2374 N N . ILE A 1 284 ? -18.575 6.719 31.817 1.00 54.34 284 ILE A N 1
ATOM 2375 C CA . ILE A 1 284 ? -19.654 6.091 31.033 1.00 54.34 284 ILE A CA 1
ATOM 2376 C C . ILE A 1 284 ? -20.919 6.936 31.188 1.00 54.34 284 ILE A C 1
ATOM 2378 O O . ILE A 1 284 ? -21.581 6.898 32.228 1.00 54.34 284 ILE A O 1
ATOM 2382 N N . HIS A 1 285 ? -21.313 7.664 30.145 1.00 49.22 285 HIS A N 1
ATOM 2383 C CA . HIS A 1 285 ? -22.676 8.185 30.033 1.00 49.22 285 HIS A CA 1
ATOM 2384 C C . HIS A 1 285 ? -23.598 7.086 29.506 1.00 49.22 285 HIS A C 1
ATOM 2386 O O . HIS A 1 285 ? -23.885 7.008 28.319 1.00 49.22 285 HIS A O 1
ATOM 2392 N N . THR A 1 286 ? -24.073 6.218 30.401 1.00 42.59 286 THR A N 1
ATOM 2393 C CA . THR A 1 286 ? -25.130 5.249 30.082 1.00 42.59 286 THR A CA 1
ATOM 2394 C C . THR A 1 286 ? -26.401 5.992 29.649 1.00 42.59 286 THR A C 1
ATOM 2396 O O . THR A 1 286 ? -26.978 6.699 30.486 1.00 42.59 286 THR A O 1
ATOM 2399 N N . PRO A 1 287 ? -26.911 5.840 28.413 1.00 37.59 287 PRO A N 1
ATOM 2400 C CA . PRO A 1 287 ? -28.288 6.193 28.123 1.00 37.59 287 PRO A CA 1
ATOM 2401 C C . PRO A 1 287 ? -29.178 5.067 28.672 1.00 37.59 287 PRO A C 1
ATOM 2403 O O . PRO A 1 287 ? -28.923 3.890 28.443 1.00 37.59 287 PRO A O 1
ATOM 2406 N N . TYR A 1 288 ? -30.172 5.464 29.461 1.00 35.03 288 TYR A N 1
ATOM 2407 C CA . TYR A 1 288 ? -31.236 4.678 30.089 1.00 35.03 288 TYR A CA 1
ATOM 2408 C C . TYR A 1 288 ? -31.600 3.326 29.436 1.00 35.03 288 TYR A C 1
ATOM 2410 O O . TYR A 1 288 ? -31.855 3.250 28.234 1.00 35.03 288 TYR A O 1
ATOM 2418 N N . ALA A 1 289 ? -31.698 2.300 30.294 1.00 33.41 289 ALA A N 1
ATOM 2419 C CA . ALA A 1 289 ? -32.469 1.074 30.071 1.00 33.41 289 ALA A CA 1
ATOM 2420 C C . ALA A 1 289 ? -33.983 1.343 30.004 1.00 33.41 289 ALA A C 1
ATOM 2422 O O . ALA A 1 289 ? -34.434 2.331 30.636 1.00 33.41 289 ALA A O 1
#

Organism: NCBI:txid231223

Secondary structure (DSSP, 8-state):
-----EEEEE-SEEEEEEEEEEEEEEEEEE-SEEEEEEEEEEEEEEEEEE-SEEEEEEEEEEEEEEEEEEEEEEEEEEEEEEEEEEEEEEEEEEEEEEEEEEEEEEEEEEEEEEEEEEEEEEEEEEEEEEEEEEEEEEEEEEEEEEEEEEEEEEEEEEEEEEEEEEEEEEEEEEEEEEEEEEEEEEEEEEEEEEEEEEEEEEEEEEEEEEEEEEEEEEEEEEEEEEEEEEEEEEEEEEEEEEEEEEEEEEEEEEEEEEEEEEEEEEEEEEEEEEEEEEEE-SB------